Protein AF-A0A6L5ERU5-F1 (afdb_monomer_lite)

Secondary structure (DSSP, 8-state):
--HHHHHHHHHHS-GGGHHHHHHHHHHS-SSHHHHHHHHHPPPPPHHHHHHHHHHHH-HHHHHHHHHHHHHHHHHHHTT-HHHHHHHHHHHHHHHHHHHHHHHHHHHHTT----HHHHHHHHHHHHHHHH-THHHHHHHHT--SSPPPTTGGGTGGG----PPPPPPPPPPP----------HHHHHHHHHHHHHHHHHHHHHHHHHHHHHHHHHHHHHHHHHHHHHHHHHHHHHHHHHHHHHHHHHHHHHHHHHHHHHHHHHHHHHHHHHHHSSPPP-

Structure (mmCIF, N/CA/C/O backbone):
data_AF-A0A6L5ERU5-F1
#
_entry.id   AF-A0A6L5ERU5-F1
#
loop_
_atom_site.group_PDB
_atom_site.id
_atom_site.type_symbol
_atom_site.label_atom_id
_atom_site.label_alt_id
_atom_site.label_comp_id
_atom_site.label_asym_id
_atom_site.label_entity_id
_atom_site.label_seq_id
_atom_site.pdbx_PDB_ins_code
_atom_site.Cartn_x
_atom_site.Cartn_y
_atom_site.Cartn_z
_atom_site.occupancy
_atom_site.B_iso_or_equiv
_atom_site.auth_seq_id
_atom_site.auth_comp_id
_atom_site.auth_asym_id
_atom_site.auth_atom_id
_atom_site.pdbx_PDB_model_num
ATOM 1 N N . MET A 1 1 ? -2.531 -8.754 -37.889 1.00 69.69 1 MET A N 1
ATOM 2 C CA . MET A 1 1 ? -1.961 -8.726 -36.528 1.00 69.69 1 MET A CA 1
ATOM 3 C C . MET A 1 1 ? -2.019 -7.287 -36.060 1.00 69.69 1 MET A C 1
ATOM 5 O O . MET A 1 1 ? -1.406 -6.444 -36.702 1.00 69.69 1 MET A O 1
ATOM 9 N N . ASP A 1 2 ? -2.827 -7.002 -35.046 1.00 88.75 2 ASP A N 1
ATOM 10 C CA . ASP A 1 2 ? -2.936 -5.658 -34.475 1.00 88.75 2 ASP A CA 1
ATOM 11 C C . ASP A 1 2 ? -1.881 -5.450 -33.373 1.00 88.75 2 ASP A C 1
ATOM 13 O O . ASP A 1 2 ? -1.457 -6.413 -32.730 1.00 88.75 2 ASP A O 1
ATOM 17 N N . PHE A 1 3 ? -1.426 -4.211 -33.180 1.00 86.50 3 PHE A N 1
ATOM 18 C CA . PHE A 1 3 ? -0.390 -3.880 -32.200 1.00 86.50 3 PHE A CA 1
ATOM 19 C C . PHE A 1 3 ? -0.844 -4.178 -30.769 1.00 86.50 3 PHE A C 1
ATOM 21 O O . PHE A 1 3 ? -0.055 -4.709 -29.986 1.00 86.50 3 PHE A O 1
ATOM 28 N N . ASP A 1 4 ? -2.104 -3.894 -30.444 1.00 84.75 4 ASP A N 1
ATOM 29 C CA . ASP A 1 4 ? -2.624 -4.118 -29.097 1.00 84.75 4 ASP A CA 1
ATOM 30 C C . ASP A 1 4 ? -2.719 -5.620 -28.806 1.00 84.75 4 ASP A C 1
ATOM 32 O O . ASP A 1 4 ? -2.224 -6.085 -27.782 1.00 84.75 4 ASP A O 1
ATOM 36 N N . ALA A 1 5 ? -3.176 -6.436 -29.756 1.00 87.44 5 ALA A N 1
ATOM 37 C CA . ALA A 1 5 ? -3.133 -7.894 -29.604 1.00 87.44 5 ALA A CA 1
ATOM 38 C C . ALA A 1 5 ? -1.700 -8.430 -29.367 1.00 87.44 5 ALA A C 1
ATOM 40 O O . ALA A 1 5 ? -1.491 -9.330 -28.551 1.00 87.44 5 ALA A O 1
ATOM 41 N N . VAL A 1 6 ? -0.690 -7.847 -30.028 1.00 89.44 6 VAL A N 1
ATOM 42 C CA . VAL A 1 6 ? 0.727 -8.207 -29.821 1.00 89.44 6 VAL A CA 1
ATOM 43 C C . VAL A 1 6 ? 1.223 -7.801 -28.439 1.00 89.44 6 VAL A C 1
ATOM 45 O O . VAL A 1 6 ? 1.897 -8.585 -27.768 1.00 89.44 6 VAL A O 1
ATOM 48 N N . ALA A 1 7 ? 0.915 -6.582 -28.002 1.00 86.81 7 ALA A N 1
ATOM 49 C CA . ALA A 1 7 ? 1.313 -6.114 -26.684 1.00 86.81 7 ALA A CA 1
ATOM 50 C C . ALA A 1 7 ? 0.655 -6.953 -25.573 1.00 86.81 7 ALA A C 1
ATOM 52 O O . ALA A 1 7 ? 1.312 -7.241 -24.575 1.00 86.81 7 ALA A O 1
ATOM 53 N N . ASP A 1 8 ? -0.586 -7.410 -25.761 1.00 87.62 8 ASP A N 1
ATOM 54 C CA . ASP A 1 8 ? -1.264 -8.286 -24.800 1.00 87.62 8 ASP A CA 1
ATOM 55 C C . ASP A 1 8 ? -0.583 -9.636 -24.674 1.00 87.62 8 ASP A C 1
ATOM 57 O O . ASP A 1 8 ? -0.334 -10.112 -23.564 1.00 87.62 8 ASP A O 1
ATOM 61 N N . GLU A 1 9 ? -0.237 -10.236 -25.812 1.00 89.94 9 GLU A N 1
ATOM 62 C CA . GLU A 1 9 ? 0.491 -11.494 -25.803 1.00 89.94 9 GLU A CA 1
ATOM 63 C C . GLU A 1 9 ? 1.847 -11.324 -25.103 1.00 89.94 9 GLU A C 1
ATOM 65 O O . GLU A 1 9 ? 2.215 -12.133 -24.254 1.00 89.94 9 GLU A O 1
ATOM 70 N N . LEU A 1 10 ? 2.586 -10.256 -25.416 1.00 91.00 10 LEU A N 1
ATOM 71 C CA . LEU A 1 10 ? 3.919 -10.029 -24.859 1.00 91.00 10 LEU A CA 1
ATOM 72 C C . LEU A 1 10 ? 3.907 -9.785 -23.352 1.00 91.00 10 LEU A C 1
ATOM 74 O O . LEU A 1 10 ? 4.721 -10.377 -22.641 1.00 91.00 10 LEU A O 1
ATOM 78 N N . TYR A 1 11 ? 3.005 -8.937 -22.858 1.00 90.38 11 TYR A N 1
ATOM 79 C CA . TYR A 1 11 ? 2.924 -8.623 -21.431 1.00 90.38 11 TYR A CA 1
ATOM 80 C C . TYR A 1 11 ? 2.209 -9.707 -20.607 1.00 90.38 11 TYR A C 1
ATOM 82 O O . TYR A 1 11 ? 2.360 -9.723 -19.387 1.00 90.38 11 TYR A O 1
ATOM 90 N N . GLY A 1 12 ? 1.498 -10.646 -21.244 1.00 88.12 12 GLY A N 1
ATOM 91 C CA . GLY A 1 12 ? 0.886 -11.802 -20.577 1.00 88.12 12 GLY A CA 1
ATOM 92 C C . GLY A 1 12 ? 1.805 -13.016 -20.379 1.00 88.12 12 GLY A C 1
ATOM 93 O O . GLY A 1 12 ? 1.481 -13.907 -19.588 1.00 88.12 12 GLY A O 1
ATOM 94 N N . ARG A 1 13 ? 2.947 -13.073 -21.072 1.00 89.94 13 ARG A N 1
ATOM 95 C CA . ARG A 1 13 ? 3.906 -14.196 -21.029 1.00 89.94 13 ARG A CA 1
ATOM 96 C C . ARG A 1 13 ? 4.847 -14.127 -19.817 1.00 89.94 13 ARG A C 1
ATOM 98 O O . ARG A 1 13 ? 4.966 -13.072 -19.185 1.00 89.94 13 ARG A O 1
ATOM 105 N N . PRO A 1 14 ? 5.564 -15.223 -19.490 1.00 89.69 14 PRO A N 1
ATOM 106 C CA . PRO A 1 14 ? 6.641 -15.163 -18.510 1.00 89.69 14 PRO A CA 1
ATOM 107 C C . PRO A 1 14 ? 7.685 -14.123 -18.926 1.00 89.69 14 PRO A C 1
ATOM 109 O O . PRO A 1 14 ? 8.056 -14.003 -20.099 1.00 89.69 14 PRO A O 1
ATOM 112 N N . ARG A 1 15 ? 8.157 -13.349 -17.951 1.00 87.81 15 ARG A N 1
ATOM 113 C CA . ARG A 1 15 ? 9.008 -12.175 -18.169 1.00 87.81 15 ARG A CA 1
ATOM 114 C C . ARG A 1 15 ? 10.295 -12.507 -18.930 1.00 87.81 15 ARG A C 1
ATOM 116 O O . ARG A 1 15 ? 10.810 -11.688 -19.696 1.00 87.81 15 ARG A O 1
ATOM 123 N N . GLU A 1 16 ? 10.834 -13.696 -18.718 1.00 88.75 16 GLU A N 1
ATOM 124 C CA . GLU A 1 16 ? 12.064 -14.212 -19.315 1.00 88.75 16 GLU A CA 1
ATOM 125 C C . GLU A 1 16 ? 11.906 -14.428 -20.825 1.00 88.75 16 GLU A C 1
ATOM 127 O O . GLU A 1 16 ? 12.860 -14.235 -21.580 1.00 88.75 16 GLU A O 1
ATOM 132 N N . GLU A 1 17 ? 10.692 -14.734 -21.286 1.00 90.88 17 GLU A N 1
ATOM 133 C CA . GLU A 1 17 ? 10.394 -14.995 -22.696 1.00 90.88 17 GLU A CA 1
ATOM 134 C C . GLU A 1 17 ? 10.179 -13.722 -23.516 1.00 90.88 17 GLU A C 1
ATOM 136 O O . GLU A 1 17 ? 10.224 -13.771 -24.748 1.00 90.88 17 GLU A O 1
ATOM 141 N N . PHE A 1 18 ? 9.987 -12.582 -22.846 1.00 90.94 18 PHE A N 1
ATOM 142 C CA . PHE A 1 18 ? 9.549 -11.329 -23.458 1.00 90.94 18 PHE A CA 1
ATOM 143 C C . PHE A 1 18 ? 10.390 -10.930 -24.675 1.00 90.94 18 PHE A C 1
ATOM 145 O O . PHE A 1 18 ? 9.858 -10.677 -25.750 1.00 90.94 18 PHE A O 1
ATOM 152 N N . ILE A 1 19 ? 11.720 -10.903 -24.540 1.00 90.50 19 ILE A N 1
ATOM 153 C CA . ILE A 1 19 ? 12.614 -10.436 -25.613 1.00 90.50 19 ILE A CA 1
ATOM 154 C C . ILE A 1 19 ? 12.593 -11.394 -26.805 1.00 90.50 19 ILE A C 1
ATOM 156 O O . ILE A 1 19 ? 12.519 -10.951 -27.953 1.00 90.50 19 ILE A O 1
ATOM 160 N N . ARG A 1 20 ? 12.627 -12.704 -26.534 1.00 94.44 20 ARG A N 1
ATOM 161 C CA . ARG A 1 20 ? 12.577 -13.741 -27.568 1.00 94.44 20 ARG A CA 1
ATOM 162 C C . ARG A 1 20 ? 11.270 -13.645 -28.349 1.00 94.44 20 ARG A C 1
ATOM 164 O O . ARG A 1 20 ? 11.306 -13.579 -29.576 1.00 94.44 20 ARG A O 1
ATOM 171 N N . ARG A 1 21 ? 10.130 -13.569 -27.652 1.00 94.19 21 ARG A N 1
ATOM 172 C CA . ARG A 1 21 ? 8.817 -13.482 -28.299 1.00 94.19 21 ARG A CA 1
ATOM 173 C C . ARG A 1 21 ? 8.618 -12.150 -29.022 1.00 94.19 21 ARG A C 1
ATOM 175 O O . ARG A 1 21 ? 8.114 -12.159 -30.139 1.00 94.19 21 ARG A O 1
ATOM 182 N N . ARG A 1 22 ? 9.090 -11.030 -28.461 1.00 93.50 22 ARG A N 1
ATOM 183 C CA . ARG A 1 22 ? 9.035 -9.704 -29.105 1.00 93.50 22 ARG A CA 1
ATOM 184 C C . ARG A 1 22 ? 9.770 -9.705 -30.438 1.00 93.50 22 ARG A C 1
ATOM 186 O O . ARG A 1 22 ? 9.271 -9.161 -31.415 1.00 93.50 22 ARG A O 1
ATOM 193 N N . ASN A 1 23 ? 10.951 -10.317 -30.487 1.00 91.81 23 ASN A N 1
ATOM 194 C CA . ASN A 1 23 ? 11.733 -10.383 -31.717 1.00 91.81 23 ASN A CA 1
ATOM 195 C C . ASN A 1 23 ? 11.068 -11.286 -32.772 1.00 91.81 23 ASN A C 1
ATOM 197 O O . ASN A 1 23 ? 11.094 -10.926 -33.945 1.00 91.81 23 ASN A O 1
ATOM 201 N N . ALA A 1 24 ? 10.441 -12.398 -32.364 1.00 93.44 24 ALA A N 1
ATOM 202 C CA . ALA A 1 24 ? 9.663 -13.255 -33.264 1.00 93.44 24 ALA A CA 1
ATOM 203 C C . ALA A 1 24 ? 8.441 -12.515 -33.840 1.00 93.44 24 ALA A C 1
ATOM 205 O O . ALA A 1 24 ? 8.300 -12.412 -35.054 1.00 93.44 24 ALA A O 1
ATOM 206 N N . LEU A 1 25 ? 7.635 -11.880 -32.983 1.00 91.25 25 LEU A N 1
ATOM 207 C CA . LEU A 1 25 ? 6.466 -11.097 -33.406 1.00 91.25 25 LEU A CA 1
ATOM 208 C C . LEU A 1 25 ? 6.840 -9.909 -34.300 1.00 91.25 25 LEU A C 1
ATOM 210 O O . LEU A 1 25 ? 6.127 -9.591 -35.244 1.00 91.25 25 LEU A O 1
ATOM 214 N N . ALA A 1 26 ? 7.984 -9.267 -34.051 1.00 91.62 26 ALA A N 1
ATOM 215 C CA . ALA A 1 26 ? 8.478 -8.204 -34.920 1.00 91.62 26 ALA A CA 1
ATOM 216 C C . ALA A 1 26 ? 8.931 -8.709 -36.302 1.00 91.62 26 ALA A C 1
ATOM 218 O O . ALA A 1 26 ? 8.945 -7.920 -37.243 1.00 91.62 26 ALA A O 1
ATOM 219 N N . ALA A 1 27 ? 9.330 -9.979 -36.426 1.00 92.00 27 ALA A N 1
ATOM 220 C CA . ALA A 1 27 ? 9.663 -10.603 -37.708 1.00 92.00 27 ALA A CA 1
ATOM 221 C C . ALA A 1 27 ? 8.411 -11.079 -38.467 1.00 92.00 27 ALA A C 1
ATOM 223 O O . ALA A 1 27 ? 8.407 -11.075 -39.692 1.00 92.00 27 ALA A O 1
ATOM 224 N N . GLU A 1 28 ? 7.349 -11.437 -37.741 1.00 91.56 28 GLU A N 1
ATOM 225 C CA . GLU A 1 28 ? 6.032 -11.822 -38.276 1.00 91.56 28 GLU A CA 1
ATOM 226 C C . GLU A 1 28 ? 5.146 -10.610 -38.647 1.00 91.56 28 GLU A C 1
ATOM 228 O O . GLU A 1 28 ? 4.035 -10.772 -39.155 1.00 91.56 28 GLU A O 1
ATOM 233 N N . ALA A 1 29 ? 5.605 -9.384 -38.377 1.00 92.06 29 ALA A N 1
ATOM 234 C CA . ALA A 1 29 ? 4.839 -8.165 -38.604 1.00 92.06 29 ALA A CA 1
ATOM 235 C C . ALA A 1 29 ? 4.579 -7.902 -40.099 1.00 92.06 29 ALA A C 1
ATOM 237 O O . ALA A 1 29 ? 5.467 -8.040 -40.937 1.00 92.06 29 ALA A O 1
ATOM 238 N N . ALA A 1 30 ? 3.364 -7.446 -40.418 1.00 89.19 30 ALA A N 1
ATOM 239 C CA . ALA A 1 30 ? 2.921 -7.207 -41.796 1.00 89.19 30 ALA A CA 1
ATOM 240 C C . ALA A 1 30 ? 3.664 -6.059 -42.505 1.00 89.19 30 ALA A C 1
ATOM 242 O O . ALA A 1 30 ? 3.750 -6.045 -43.731 1.00 89.19 30 ALA A O 1
ATOM 243 N N . ASP A 1 31 ? 4.192 -5.095 -41.747 1.00 91.81 31 ASP A N 1
ATOM 244 C CA . ASP A 1 31 ? 4.959 -3.974 -42.280 1.00 91.81 31 ASP A CA 1
ATOM 245 C C . ASP A 1 31 ? 6.075 -3.521 -41.319 1.00 91.81 31 ASP A C 1
ATOM 247 O O . ASP A 1 31 ? 6.108 -3.856 -40.127 1.00 91.81 31 ASP A O 1
ATOM 251 N N . ALA A 1 32 ? 7.007 -2.723 -41.849 1.00 90.06 32 ALA A N 1
ATOM 252 C CA . ALA A 1 32 ? 8.156 -2.219 -41.100 1.00 90.06 32 ALA A CA 1
ATOM 253 C C . ALA A 1 32 ? 7.770 -1.274 -39.945 1.00 90.06 32 ALA A C 1
ATOM 255 O O . ALA A 1 32 ? 8.505 -1.177 -38.959 1.00 90.06 32 ALA A O 1
ATOM 256 N N . LYS A 1 33 ? 6.624 -0.585 -40.037 1.00 91.25 33 LYS A N 1
ATOM 257 C CA . LYS A 1 33 ? 6.151 0.351 -39.009 1.00 91.25 33 LYS A CA 1
ATOM 258 C C . LYS A 1 33 ? 5.645 -0.414 -37.787 1.00 91.25 33 LYS A C 1
ATOM 260 O O . LYS A 1 33 ? 6.014 -0.076 -36.663 1.00 91.25 33 LYS A O 1
ATOM 265 N N . LEU A 1 34 ? 4.854 -1.463 -37.991 1.00 87.12 34 LEU A N 1
ATOM 266 C CA . LEU A 1 34 ? 4.402 -2.375 -36.947 1.00 87.12 34 LEU A CA 1
ATOM 267 C C . LEU A 1 34 ? 5.593 -3.103 -36.314 1.00 87.12 34 LEU A C 1
ATOM 269 O O . LEU A 1 34 ? 5.713 -3.112 -35.091 1.00 87.12 34 LEU A O 1
ATOM 273 N N . ALA A 1 35 ? 6.530 -3.612 -37.121 1.00 89.38 35 ALA A N 1
ATOM 274 C CA . ALA A 1 35 ? 7.754 -4.240 -36.619 1.00 89.38 35 ALA A CA 1
ATOM 275 C C . ALA A 1 35 ? 8.563 -3.300 -35.704 1.00 89.38 35 ALA A C 1
ATOM 277 O O . ALA A 1 35 ? 9.029 -3.710 -34.637 1.00 89.38 35 ALA A O 1
ATOM 278 N N . ALA A 1 36 ? 8.718 -2.030 -36.097 1.00 88.62 36 ALA A N 1
ATOM 279 C CA . ALA A 1 36 ? 9.413 -1.020 -35.300 1.00 88.62 36 ALA A CA 1
ATOM 280 C C . ALA A 1 36 ? 8.688 -0.732 -33.976 1.00 88.62 36 ALA A C 1
ATOM 282 O O . ALA A 1 36 ? 9.327 -0.706 -32.924 1.00 88.62 36 ALA A O 1
ATOM 283 N N . ARG A 1 37 ? 7.354 -0.592 -34.008 1.00 87.88 37 ARG A N 1
ATOM 284 C CA . ARG A 1 37 ? 6.533 -0.411 -32.798 1.00 87.88 37 ARG A CA 1
ATOM 285 C C . ARG A 1 37 ? 6.669 -1.592 -31.835 1.00 87.88 37 ARG A C 1
ATOM 287 O O . ARG A 1 37 ? 6.853 -1.376 -30.643 1.00 87.88 37 ARG A O 1
ATOM 294 N N . ILE A 1 38 ? 6.647 -2.829 -32.337 1.00 86.62 38 ILE A N 1
ATOM 295 C CA . ILE A 1 38 ? 6.826 -4.035 -31.511 1.00 86.62 38 ILE A CA 1
ATOM 296 C C . ILE A 1 38 ? 8.225 -4.057 -30.881 1.00 86.62 38 ILE A C 1
ATOM 298 O O . ILE A 1 38 ? 8.366 -4.330 -29.691 1.00 86.62 38 ILE A O 1
ATOM 302 N N . LYS A 1 39 ? 9.276 -3.723 -31.643 1.00 87.56 39 LYS A N 1
ATOM 303 C CA . LYS A 1 39 ? 10.656 -3.658 -31.125 1.00 87.56 39 LYS A CA 1
ATOM 304 C C . LYS A 1 39 ? 10.849 -2.577 -30.059 1.00 87.56 39 LYS A C 1
ATOM 306 O O . LYS A 1 39 ? 11.697 -2.760 -29.185 1.00 87.56 39 LYS A O 1
ATOM 311 N N . ALA A 1 40 ? 10.070 -1.498 -30.114 1.00 88.62 40 ALA A N 1
ATOM 312 C CA . ALA A 1 40 ? 10.095 -0.426 -29.123 1.00 88.62 40 ALA A CA 1
ATOM 313 C C . ALA A 1 40 ? 9.504 -0.840 -27.761 1.00 88.62 40 ALA A C 1
ATOM 315 O O . ALA A 1 40 ? 9.795 -0.192 -26.756 1.00 88.62 40 ALA A O 1
ATOM 316 N N . LEU A 1 41 ? 8.730 -1.934 -27.692 1.00 86.12 41 LEU A N 1
ATOM 317 C CA . LEU A 1 41 ? 8.209 -2.444 -26.424 1.00 86.12 41 LEU A CA 1
ATOM 318 C C . LEU A 1 41 ? 9.353 -2.878 -25.497 1.00 86.12 41 LEU A C 1
ATOM 320 O O . LEU A 1 41 ? 10.230 -3.685 -25.851 1.00 86.12 41 LEU A O 1
ATOM 324 N N . ARG A 1 42 ? 9.329 -2.327 -24.281 1.00 89.56 42 ARG A N 1
ATOM 325 C CA . ARG A 1 42 ? 10.327 -2.579 -23.239 1.00 89.56 42 ARG A CA 1
ATOM 326 C C . ARG A 1 42 ? 9.930 -3.795 -22.416 1.00 89.56 42 ARG A C 1
ATOM 328 O O . ARG A 1 42 ? 8.759 -3.973 -22.082 1.00 89.56 42 ARG A O 1
ATOM 335 N N . LYS A 1 43 ? 10.935 -4.595 -22.046 1.00 83.25 43 LYS A N 1
ATOM 336 C CA . LYS A 1 43 ? 10.765 -5.698 -21.097 1.00 83.25 43 LYS A CA 1
ATOM 337 C C . LYS A 1 43 ? 10.266 -5.133 -19.762 1.00 83.25 43 LYS A C 1
ATOM 339 O O . LYS A 1 43 ? 10.916 -4.216 -19.255 1.00 83.25 43 LYS A O 1
ATOM 344 N N . PRO A 1 44 ? 9.182 -5.680 -19.187 1.00 89.12 44 PRO A N 1
ATOM 345 C CA . PRO A 1 44 ? 8.652 -5.181 -17.930 1.00 89.12 44 PRO A CA 1
ATOM 346 C C . PRO A 1 44 ? 9.652 -5.375 -16.781 1.00 89.12 44 PRO A C 1
ATOM 348 O O . PRO A 1 44 ? 10.414 -6.355 -16.749 1.00 89.12 44 PRO A O 1
ATOM 351 N N . THR A 1 45 ? 9.654 -4.461 -15.808 1.00 91.00 45 THR A N 1
ATOM 352 C CA . THR A 1 45 ? 10.276 -4.724 -14.497 1.00 91.00 45 THR A CA 1
ATOM 353 C C . THR A 1 45 ? 9.532 -5.859 -13.785 1.00 91.00 45 THR A C 1
ATOM 355 O O . THR A 1 45 ? 8.461 -6.276 -14.223 1.00 91.00 45 THR A O 1
ATOM 358 N N . LEU A 1 46 ? 10.106 -6.415 -12.713 1.00 91.19 46 LEU A N 1
ATOM 359 C CA . LEU A 1 46 ? 9.437 -7.497 -11.983 1.00 91.19 46 LEU A CA 1
ATOM 360 C C . LEU A 1 46 ? 8.102 -7.024 -11.381 1.00 91.19 46 LEU A C 1
ATOM 362 O O . LEU A 1 46 ? 7.097 -7.697 -11.567 1.00 91.19 46 LEU A O 1
ATOM 366 N N . ALA A 1 47 ? 8.075 -5.841 -10.758 1.00 91.81 47 ALA A N 1
ATOM 367 C CA . ALA A 1 47 ? 6.851 -5.239 -10.226 1.00 91.81 47 ALA A CA 1
ATOM 368 C C . ALA A 1 47 ? 5.794 -4.992 -11.320 1.00 91.81 47 ALA A C 1
ATOM 370 O O . ALA A 1 47 ? 4.658 -5.434 -11.179 1.00 91.81 47 ALA A O 1
ATOM 371 N N . ALA A 1 48 ? 6.175 -4.389 -12.456 1.00 91.19 48 ALA A N 1
ATOM 372 C CA . ALA A 1 48 ? 5.254 -4.187 -13.581 1.00 91.19 48 ALA A CA 1
ATOM 373 C C . ALA A 1 48 ? 4.711 -5.513 -14.135 1.00 91.19 48 ALA A C 1
ATOM 375 O O . ALA A 1 48 ? 3.528 -5.626 -14.434 1.00 91.19 48 ALA A O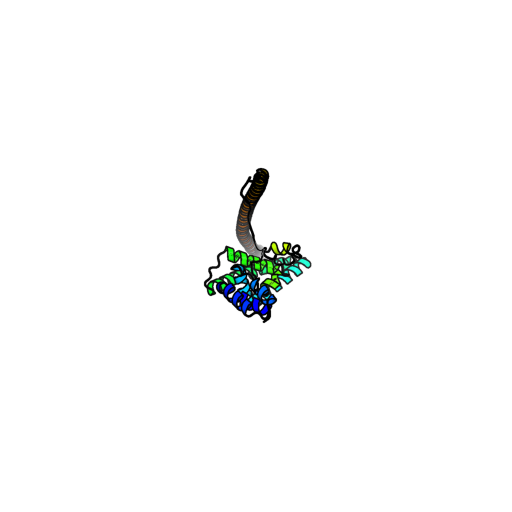 1
ATOM 376 N N . TRP A 1 49 ? 5.560 -6.538 -14.246 1.00 94.69 49 TRP A N 1
ATOM 377 C CA . TRP A 1 49 ? 5.128 -7.859 -14.693 1.00 94.69 49 TRP A CA 1
ATOM 378 C C . TRP A 1 49 ? 4.119 -8.492 -13.726 1.00 94.69 49 TRP A C 1
ATOM 380 O O . TRP A 1 49 ? 3.122 -9.044 -14.182 1.00 94.69 49 TRP A O 1
ATOM 390 N N . LEU A 1 50 ? 4.329 -8.368 -12.412 1.00 94.88 50 LEU A N 1
ATOM 391 C CA . LEU A 1 50 ? 3.389 -8.861 -11.401 1.00 94.88 50 LEU A CA 1
ATOM 392 C C . LEU A 1 50 ? 2.024 -8.169 -11.496 1.00 94.88 50 LEU A C 1
ATOM 394 O O . LEU A 1 50 ? 1.004 -8.851 -11.446 1.00 94.88 50 LEU A O 1
ATOM 398 N N . VAL A 1 51 ? 1.995 -6.850 -11.698 1.00 94.94 51 VAL A N 1
ATOM 399 C CA . VAL A 1 51 ? 0.741 -6.104 -11.904 1.00 94.94 51 VAL A CA 1
ATOM 400 C C . VAL A 1 51 ? 0.067 -6.510 -13.220 1.00 94.94 51 VAL A C 1
ATOM 402 O O . VAL A 1 51 ? -1.137 -6.742 -13.246 1.00 94.94 51 VAL A O 1
ATOM 405 N N . ASN A 1 52 ? 0.830 -6.707 -14.300 1.00 94.06 52 ASN A N 1
ATOM 406 C CA . ASN A 1 52 ? 0.284 -7.198 -15.571 1.00 94.06 52 ASN A CA 1
ATOM 407 C C . ASN A 1 52 ? -0.315 -8.608 -15.448 1.00 94.06 52 ASN A C 1
ATOM 409 O O . ASN A 1 52 ? -1.305 -8.917 -16.109 1.00 94.06 52 ASN A O 1
ATOM 413 N N . ARG A 1 53 ? 0.278 -9.479 -14.621 1.00 94.94 53 ARG A N 1
ATOM 414 C CA . ARG A 1 53 ? -0.286 -10.799 -14.303 1.00 94.94 53 ARG A CA 1
ATOM 415 C C . ARG A 1 53 ? -1.538 -10.676 -13.451 1.00 94.94 53 ARG A C 1
ATOM 417 O O . ARG A 1 53 ? -2.529 -11.324 -13.769 1.00 94.94 53 ARG A O 1
ATOM 424 N N . LEU A 1 54 ? -1.524 -9.808 -12.442 1.00 94.44 54 LEU A N 1
ATOM 425 C CA . LEU A 1 54 ? -2.692 -9.519 -11.615 1.00 94.44 54 LEU A CA 1
ATOM 426 C C . LEU A 1 54 ? -3.881 -9.061 -12.469 1.00 94.44 54 LEU A C 1
ATOM 428 O O . LEU A 1 54 ? -4.970 -9.593 -12.304 1.00 94.44 54 LEU A O 1
ATOM 432 N N . ALA A 1 55 ? -3.658 -8.185 -13.451 1.00 93.69 55 ALA A N 1
ATOM 433 C CA . ALA A 1 55 ? -4.704 -7.722 -14.365 1.00 93.69 55 ALA A CA 1
ATOM 434 C C . ALA A 1 55 ? -5.328 -8.825 -15.229 1.00 93.69 55 ALA A C 1
ATOM 436 O O . ALA A 1 55 ? -6.467 -8.703 -15.671 1.00 93.69 55 ALA A O 1
ATOM 437 N N . ARG A 1 56 ? -4.598 -9.918 -15.462 1.00 91.62 56 ARG A N 1
ATOM 438 C CA . ARG A 1 56 ? -5.063 -11.053 -16.271 1.00 91.62 56 ARG A CA 1
ATOM 439 C C . ARG A 1 56 ? -5.672 -12.163 -15.424 1.00 91.62 56 ARG A C 1
ATOM 441 O O . ARG A 1 56 ? -6.575 -12.848 -15.886 1.00 91.62 56 ARG A O 1
ATOM 448 N N . GLU A 1 57 ? -5.159 -12.362 -14.215 1.00 93.19 57 GLU A N 1
ATOM 449 C CA . GLU A 1 57 ? -5.598 -13.424 -13.305 1.00 93.19 57 GLU A CA 1
ATOM 450 C C . GLU A 1 57 ? -6.745 -12.976 -12.394 1.00 93.19 57 GLU A C 1
ATOM 452 O O . GLU A 1 57 ? -7.557 -13.806 -11.994 1.00 93.19 57 GLU A O 1
ATOM 457 N N . ARG A 1 58 ? -6.819 -11.679 -12.072 1.00 93.00 58 ARG A N 1
ATOM 458 C CA . ARG A 1 58 ? -7.822 -11.077 -11.181 1.00 93.00 58 ARG A CA 1
ATOM 459 C C . ARG A 1 58 ? -8.366 -9.747 -11.735 1.00 93.00 58 ARG A C 1
ATOM 461 O O . ARG A 1 58 ? -8.222 -8.709 -11.088 1.00 93.00 58 ARG A O 1
ATOM 468 N N . PRO A 1 59 ? -8.976 -9.750 -12.936 1.00 92.50 59 PRO A N 1
ATOM 469 C CA . PRO A 1 59 ? -9.511 -8.532 -13.549 1.00 92.50 59 PRO A CA 1
ATOM 470 C C . PRO A 1 59 ? -10.618 -7.882 -12.703 1.00 92.50 59 PRO A C 1
ATOM 472 O O . PRO A 1 59 ? -10.667 -6.657 -12.611 1.00 92.50 59 PRO A O 1
ATOM 475 N N . ASP A 1 60 ? -11.451 -8.689 -12.038 1.00 92.31 60 ASP A N 1
ATOM 476 C CA . ASP A 1 60 ? -12.549 -8.199 -11.197 1.00 92.31 60 ASP A CA 1
ATOM 477 C C . ASP A 1 60 ? -12.029 -7.431 -9.971 1.00 92.31 60 ASP A C 1
ATOM 479 O O . ASP A 1 60 ? -12.523 -6.346 -9.669 1.00 92.31 60 ASP A O 1
ATOM 483 N N . ASP A 1 61 ? -10.969 -7.923 -9.317 1.00 92.19 61 ASP A N 1
ATOM 484 C CA . ASP A 1 61 ? -10.368 -7.244 -8.162 1.00 92.19 61 ASP A CA 1
ATOM 485 C C . ASP A 1 61 ? -9.765 -5.876 -8.553 1.00 92.19 61 ASP A C 1
ATOM 487 O O . ASP A 1 61 ? -9.812 -4.922 -7.772 1.00 92.19 61 ASP A O 1
ATOM 491 N N . LEU A 1 62 ? -9.212 -5.746 -9.769 1.00 92.00 62 LEU A N 1
ATOM 492 C CA . LEU A 1 62 ? -8.725 -4.456 -10.276 1.00 92.00 62 LEU A CA 1
ATOM 493 C C . LEU A 1 62 ? -9.861 -3.515 -10.676 1.00 92.00 62 LEU A C 1
ATOM 495 O O . LEU A 1 62 ? -9.760 -2.317 -10.416 1.00 92.00 62 LEU A O 1
ATOM 499 N N . ALA A 1 63 ? -10.944 -4.030 -11.261 1.00 90.06 63 ALA A N 1
ATOM 500 C CA . ALA A 1 63 ? -12.130 -3.225 -11.546 1.00 90.06 63 ALA A CA 1
ATOM 501 C C . ALA A 1 63 ? -12.728 -2.650 -10.250 1.00 90.06 63 ALA A C 1
ATOM 503 O O . ALA A 1 63 ? -13.099 -1.475 -10.188 1.00 90.06 63 ALA A O 1
ATOM 504 N N . GLU A 1 64 ? -12.743 -3.451 -9.185 1.00 91.56 64 GLU A N 1
ATOM 505 C CA . GLU A 1 64 ? -13.146 -3.024 -7.848 1.00 91.56 64 GLU A CA 1
ATOM 506 C C . GLU A 1 64 ? -12.226 -1.946 -7.262 1.00 91.56 64 GLU A C 1
ATOM 508 O O . GLU A 1 64 ? -12.704 -0.952 -6.704 1.00 91.56 64 GLU A O 1
ATOM 513 N N . LEU A 1 65 ? -10.911 -2.078 -7.454 1.00 91.94 65 LEU A N 1
ATOM 514 C CA . LEU A 1 65 ? -9.945 -1.050 -7.068 1.00 91.94 65 LEU A CA 1
ATOM 515 C C . LEU A 1 65 ? -10.200 0.277 -7.805 1.00 91.94 65 LEU A C 1
ATOM 517 O O . LEU A 1 65 ? -10.200 1.340 -7.181 1.00 91.94 65 LEU A O 1
ATOM 521 N N . THR A 1 66 ? -10.469 0.237 -9.113 1.00 90.44 66 THR A N 1
ATOM 522 C CA . THR A 1 66 ? -10.797 1.434 -9.905 1.00 90.44 66 THR A CA 1
ATOM 523 C C . THR A 1 66 ? -12.089 2.093 -9.416 1.00 90.44 66 THR A C 1
ATOM 525 O O . THR A 1 66 ? -12.112 3.303 -9.168 1.00 90.44 66 THR A O 1
ATOM 528 N N . ARG A 1 67 ? -13.138 1.298 -9.172 1.00 91.44 67 ARG A N 1
ATOM 529 C CA . ARG A 1 67 ? -14.426 1.761 -8.630 1.00 91.44 67 ARG A CA 1
ATOM 530 C C . ARG A 1 67 ? -14.279 2.391 -7.243 1.00 91.44 67 ARG A C 1
ATOM 532 O O . ARG A 1 67 ? -14.984 3.343 -6.902 1.00 91.44 67 ARG A O 1
ATOM 539 N N . LEU A 1 68 ? -13.367 1.879 -6.417 1.00 91.62 68 LEU A N 1
ATOM 540 C CA . LEU A 1 68 ? -13.031 2.476 -5.125 1.00 91.62 68 LEU A CA 1
ATOM 541 C C . LEU A 1 68 ? -12.353 3.848 -5.290 1.00 91.62 68 LEU A C 1
ATOM 543 O O . LEU A 1 68 ? -12.683 4.783 -4.559 1.00 91.62 68 LEU A O 1
ATOM 547 N N . GLY A 1 69 ? -11.457 3.992 -6.270 1.00 89.56 69 GLY A N 1
ATOM 548 C CA . GLY A 1 69 ? -10.827 5.271 -6.621 1.00 89.56 69 GLY A CA 1
ATOM 549 C C . GLY A 1 69 ? -11.829 6.330 -7.100 1.00 89.56 69 GLY A C 1
ATOM 550 O O . GLY A 1 69 ? -11.747 7.501 -6.723 1.00 89.56 69 GLY A O 1
ATOM 551 N N . GLU A 1 70 ? -12.831 5.935 -7.886 1.00 90.00 70 GLU A N 1
ATOM 552 C CA . GLU A 1 70 ? -13.955 6.802 -8.275 1.00 90.00 70 GLU A CA 1
ATOM 553 C C . GLU A 1 70 ? -14.775 7.266 -7.065 1.00 90.00 70 GLU A C 1
ATOM 555 O O . GLU A 1 70 ? -15.019 8.461 -6.906 1.00 90.00 70 GLU A O 1
ATOM 560 N N . GLN A 1 71 ? -15.134 6.349 -6.162 1.00 90.44 71 GLN A N 1
ATOM 561 C CA . GLN A 1 71 ? -15.880 6.685 -4.944 1.00 90.44 71 GLN A CA 1
ATOM 562 C C . GLN A 1 71 ? -15.110 7.632 -4.018 1.00 90.44 71 GLN A C 1
ATOM 564 O O . GLN A 1 71 ? -15.713 8.516 -3.410 1.00 90.44 71 GLN A O 1
ATOM 569 N N . LEU A 1 72 ? -13.790 7.456 -3.899 1.00 85.81 72 LEU A N 1
ATOM 570 C CA . LEU A 1 72 ? -12.927 8.344 -3.117 1.00 85.81 72 LEU A CA 1
ATOM 571 C C . LEU A 1 72 ? -12.929 9.767 -3.677 1.00 85.81 72 LEU A C 1
ATOM 573 O O . LEU A 1 72 ? -13.041 10.718 -2.907 1.00 85.81 72 LEU A O 1
ATOM 577 N N . ARG A 1 73 ? -12.842 9.914 -5.002 1.00 86.56 73 ARG A N 1
ATOM 578 C CA . ARG A 1 73 ? -12.880 11.224 -5.667 1.00 86.56 73 ARG A CA 1
ATOM 579 C C . ARG A 1 73 ? -14.240 11.894 -5.521 1.00 86.56 73 ARG A C 1
ATOM 581 O O . ARG A 1 73 ? -14.285 13.034 -5.074 1.00 86.56 73 ARG A O 1
ATOM 588 N N . ALA A 1 74 ? -15.326 11.155 -5.742 1.00 86.75 74 ALA A N 1
ATOM 589 C CA . ALA A 1 74 ? -16.678 11.659 -5.507 1.00 86.75 74 ALA A CA 1
ATOM 590 C C . ALA A 1 74 ? -16.869 12.127 -4.051 1.00 86.75 74 ALA A C 1
ATOM 592 O O . ALA A 1 74 ? -17.345 13.229 -3.803 1.00 86.75 74 ALA A O 1
ATOM 593 N N . ALA A 1 75 ? -16.418 11.341 -3.066 1.00 85.12 75 ALA A N 1
ATOM 594 C CA . ALA A 1 75 ? -16.503 11.727 -1.656 1.00 85.12 75 ALA A CA 1
ATOM 595 C C . ALA A 1 75 ? -15.625 12.947 -1.306 1.00 85.12 75 ALA A C 1
ATOM 597 O O . ALA A 1 75 ? -15.972 13.706 -0.399 1.00 85.12 75 ALA A O 1
ATOM 598 N N . HIS A 1 76 ? -14.500 13.139 -2.004 1.00 80.25 76 HIS A N 1
ATOM 599 C CA . HIS A 1 76 ? -13.661 14.333 -1.882 1.00 80.25 76 HIS A CA 1
ATOM 600 C C . HIS A 1 76 ? -14.352 15.578 -2.449 1.00 80.25 76 HIS A C 1
ATOM 602 O O . HIS A 1 76 ? -14.358 16.609 -1.779 1.00 80.25 76 HIS A O 1
ATOM 608 N N . GLU A 1 77 ? -14.955 15.476 -3.633 1.00 87.38 77 GLU A N 1
ATOM 609 C CA . GLU A 1 77 ? -15.716 16.558 -4.274 1.00 87.38 77 GLU A CA 1
ATOM 610 C C . GLU A 1 77 ? -16.951 16.957 -3.449 1.00 87.38 77 GLU A C 1
ATOM 612 O O . GLU A 1 77 ? -17.239 18.140 -3.286 1.00 87.38 77 GLU A O 1
ATOM 617 N N . GLU A 1 78 ? -17.634 15.977 -2.851 1.00 90.00 78 GLU A N 1
ATOM 618 C CA . GLU A 1 78 ? -18.791 16.168 -1.965 1.00 90.00 78 GLU A CA 1
ATOM 619 C C . GLU A 1 78 ? -18.416 16.653 -0.547 1.00 90.00 78 GLU A C 1
ATOM 621 O O . GLU A 1 78 ? -19.304 16.901 0.271 1.00 90.00 78 GLU A O 1
ATOM 626 N N . LEU A 1 79 ? -17.120 16.757 -0.214 1.00 88.81 79 LEU A N 1
ATOM 627 C CA . LEU A 1 79 ? -16.614 17.047 1.140 1.00 88.81 79 LEU A CA 1
ATOM 628 C C . LEU A 1 79 ? -17.178 16.095 2.223 1.00 88.81 79 LEU A C 1
ATOM 630 O O . LEU A 1 79 ? -17.347 16.459 3.392 1.00 88.81 79 LEU A O 1
ATOM 634 N N . ALA A 1 80 ? -17.444 14.839 1.854 1.00 86.75 80 ALA A N 1
ATOM 635 C CA . ALA A 1 80 ? -18.099 13.839 2.692 1.00 86.75 80 ALA A CA 1
ATOM 636 C C . ALA A 1 80 ? -17.109 13.156 3.658 1.00 86.75 80 ALA A C 1
ATOM 638 O O . ALA A 1 80 ? -16.723 11.999 3.481 1.00 86.75 80 ALA A O 1
ATOM 639 N N . GLY A 1 81 ? -16.703 13.868 4.714 1.00 81.94 81 GLY A N 1
ATOM 640 C CA . GLY A 1 81 ? -15.637 13.444 5.635 1.00 81.94 81 GLY A CA 1
ATOM 641 C C . GLY A 1 81 ? -15.797 12.046 6.252 1.00 81.94 81 GLY A C 1
ATOM 642 O O . GLY A 1 81 ? -14.816 11.312 6.359 1.00 81.94 81 GLY A O 1
ATOM 643 N N . GLU A 1 82 ? -17.013 11.639 6.628 1.00 85.00 82 GLU A N 1
ATOM 644 C CA . GLU A 1 82 ? -17.235 10.302 7.201 1.00 85.00 82 GLU A CA 1
ATOM 645 C C . GLU A 1 82 ? -17.126 9.195 6.144 1.00 85.00 82 GLU A C 1
ATOM 647 O O . GLU A 1 82 ? -16.454 8.187 6.358 1.00 85.00 82 GLU A O 1
ATOM 652 N N . ARG A 1 83 ? -17.674 9.439 4.948 1.00 81.12 83 ARG A N 1
ATOM 653 C CA . ARG A 1 83 ? -17.540 8.544 3.792 1.00 81.12 83 ARG A CA 1
ATOM 654 C C . ARG A 1 83 ? -16.072 8.396 3.380 1.00 81.12 83 ARG A C 1
ATOM 656 O O . ARG A 1 83 ? -15.625 7.282 3.120 1.00 81.12 83 ARG A O 1
ATOM 663 N N . LEU A 1 84 ? -15.296 9.483 3.409 1.00 82.31 84 LEU A N 1
ATOM 664 C CA . LEU A 1 84 ? -13.851 9.459 3.165 1.00 82.31 84 LEU A CA 1
ATOM 665 C C . LEU A 1 84 ? -13.097 8.587 4.173 1.00 82.31 84 LEU A C 1
ATOM 667 O O . LEU A 1 84 ? -12.186 7.861 3.773 1.00 82.31 84 LEU A O 1
ATOM 671 N N . ARG A 1 85 ? -13.464 8.611 5.463 1.00 82.19 85 ARG A N 1
ATOM 672 C CA . ARG A 1 85 ? -12.841 7.735 6.471 1.00 82.19 85 ARG A CA 1
ATOM 673 C C . ARG A 1 85 ? -13.101 6.265 6.169 1.00 82.19 85 ARG A C 1
ATOM 675 O O . ARG A 1 8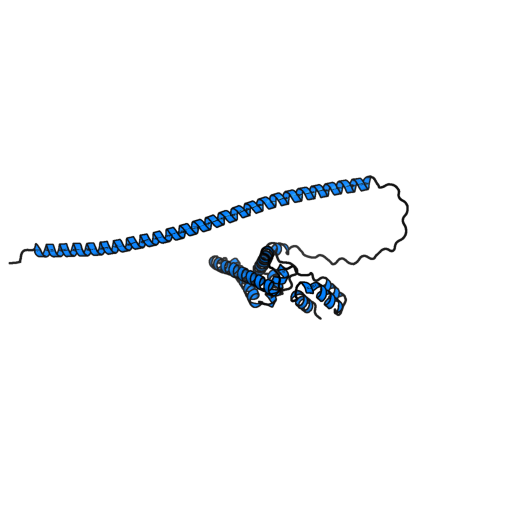5 ? -12.146 5.489 6.156 1.00 82.19 85 ARG A O 1
ATOM 682 N N . THR A 1 86 ? -14.349 5.898 5.882 1.00 85.94 86 THR A N 1
ATOM 683 C CA . THR A 1 86 ? -14.718 4.519 5.526 1.00 85.94 86 THR A CA 1
ATOM 684 C C . THR A 1 86 ? -13.992 4.055 4.263 1.00 85.94 86 THR A C 1
ATOM 686 O O . THR A 1 86 ? -13.332 3.018 4.280 1.00 85.94 86 THR A O 1
ATOM 689 N N . LEU A 1 87 ? -14.026 4.854 3.193 1.00 86.12 87 LEU A N 1
ATOM 690 C CA . LEU A 1 87 ? -13.353 4.526 1.933 1.00 86.12 87 LEU A CA 1
ATOM 691 C C . LEU A 1 87 ? -11.825 4.468 2.089 1.00 86.12 87 LEU A C 1
ATOM 693 O O . LEU A 1 87 ? -11.175 3.645 1.453 1.00 86.12 87 LEU A O 1
ATOM 697 N N . SER A 1 88 ? -11.234 5.275 2.978 1.00 85.62 88 SER A N 1
ATOM 698 C CA . SER A 1 88 ? -9.792 5.232 3.269 1.00 85.62 88 SER A CA 1
ATOM 699 C C . SER A 1 88 ? -9.351 3.944 3.969 1.00 85.62 88 SER A C 1
ATOM 701 O O . SER A 1 88 ? -8.194 3.545 3.823 1.00 85.62 88 SER A O 1
ATOM 703 N N . VAL A 1 89 ? -10.230 3.311 4.756 1.00 86.69 89 VAL A N 1
ATOM 704 C CA . VAL A 1 89 ? -9.978 1.980 5.336 1.00 86.69 89 VAL A CA 1
ATOM 705 C C . VAL A 1 89 ? -10.024 0.929 4.233 1.00 86.69 89 VAL A C 1
ATOM 707 O O . VAL A 1 89 ? -9.028 0.234 4.043 1.00 86.69 89 VAL A O 1
ATOM 710 N N . GLY A 1 90 ? -11.105 0.914 3.444 1.00 85.56 90 GLY A N 1
ATOM 711 C CA . GLY A 1 90 ? -11.250 -0.005 2.310 1.00 85.56 90 GLY A CA 1
ATOM 712 C C . GLY A 1 90 ? -10.112 0.122 1.294 1.00 85.56 90 GLY A C 1
ATOM 713 O O . GLY A 1 90 ? -9.650 -0.877 0.756 1.00 85.56 90 GLY A O 1
ATOM 714 N N . ARG A 1 91 ? -9.572 1.335 1.103 1.00 89.81 91 ARG A N 1
ATOM 715 C CA . ARG A 1 91 ? -8.389 1.585 0.265 1.00 89.81 91 ARG A CA 1
ATOM 716 C C . ARG A 1 91 ? -7.177 0.782 0.717 1.00 89.81 91 ARG A C 1
ATOM 718 O O . ARG A 1 91 ? -6.518 0.168 -0.113 1.00 89.81 91 ARG A O 1
ATOM 725 N N . ARG A 1 92 ? -6.859 0.815 2.014 1.00 88.88 92 ARG A N 1
ATOM 726 C CA . ARG A 1 92 ? -5.701 0.080 2.545 1.00 88.88 92 ARG A CA 1
ATOM 727 C C . ARG A 1 92 ? -5.909 -1.422 2.401 1.00 88.88 92 ARG A C 1
ATOM 729 O O . ARG A 1 92 ? -5.042 -2.097 1.870 1.00 88.88 92 ARG A O 1
ATOM 736 N N . GLU A 1 93 ? -7.085 -1.909 2.786 1.00 90.44 93 GLU A N 1
ATOM 737 C CA . GLU A 1 93 ? -7.422 -3.335 2.719 1.00 90.44 93 GLU A CA 1
ATOM 738 C C . GLU A 1 93 ? -7.353 -3.882 1.287 1.00 90.44 93 GLU A C 1
ATOM 740 O O . GLU A 1 93 ? -6.758 -4.936 1.065 1.00 90.44 93 GLU A O 1
ATOM 745 N N . ALA A 1 94 ? -7.890 -3.148 0.306 1.00 92.31 94 ALA A N 1
ATOM 746 C CA . ALA A 1 94 ? -7.851 -3.544 -1.099 1.00 92.31 94 ALA A CA 1
ATOM 747 C C . ALA A 1 94 ? -6.415 -3.606 -1.643 1.00 92.31 94 ALA A C 1
ATOM 749 O O . ALA A 1 94 ? -6.025 -4.598 -2.261 1.00 92.31 94 ALA A O 1
ATOM 750 N N . VAL A 1 95 ? -5.602 -2.575 -1.387 1.00 93.56 95 VAL A N 1
ATOM 751 C CA . VAL A 1 95 ? -4.211 -2.540 -1.866 1.00 93.56 95 VAL A CA 1
ATOM 752 C C . VAL A 1 95 ? -3.365 -3.623 -1.193 1.00 93.56 95 VAL A C 1
ATOM 754 O O . VAL A 1 95 ? -2.582 -4.290 -1.872 1.00 93.56 95 VAL A O 1
ATOM 757 N N . ASP A 1 96 ? -3.538 -3.852 0.108 1.00 91.06 96 ASP A N 1
ATOM 758 C CA . ASP A 1 96 ? -2.806 -4.888 0.841 1.00 91.06 96 ASP A CA 1
ATOM 759 C C . ASP A 1 96 ? -3.173 -6.293 0.336 1.00 91.06 96 ASP A C 1
ATOM 761 O O . ASP A 1 96 ? -2.288 -7.122 0.099 1.00 91.06 96 ASP A O 1
ATOM 765 N N . ALA A 1 97 ? -4.464 -6.550 0.095 1.00 93.94 97 ALA A N 1
ATOM 766 C CA . ALA A 1 97 ? -4.943 -7.820 -0.449 1.00 93.94 97 ALA A CA 1
ATOM 767 C C . ALA A 1 97 ? -4.377 -8.098 -1.851 1.00 93.94 97 ALA A C 1
ATOM 769 O O . ALA A 1 97 ? -3.879 -9.195 -2.118 1.00 93.94 97 ALA A O 1
ATOM 770 N N . LEU A 1 98 ? -4.388 -7.096 -2.733 1.00 94.38 98 LEU A N 1
ATOM 771 C CA . LEU A 1 98 ? -3.825 -7.206 -4.079 1.00 94.38 98 LEU A CA 1
ATOM 772 C C . LEU A 1 98 ? -2.300 -7.365 -4.054 1.00 94.38 98 LEU A C 1
ATOM 774 O O . LEU A 1 98 ? -1.744 -8.180 -4.793 1.00 94.38 98 LEU A O 1
ATOM 778 N N . THR A 1 99 ? -1.609 -6.661 -3.156 1.00 93.69 99 THR A N 1
ATOM 779 C CA . THR A 1 99 ? -0.161 -6.821 -2.960 1.00 93.69 99 THR A CA 1
ATOM 780 C C . THR A 1 99 ? 0.163 -8.245 -2.498 1.00 93.69 99 THR A C 1
ATOM 782 O O . THR A 1 99 ? 1.081 -8.878 -3.028 1.00 93.69 99 THR A O 1
ATOM 785 N N . LEU A 1 100 ? -0.626 -8.817 -1.583 1.00 92.50 100 LEU A N 1
ATOM 786 C CA . LEU A 1 100 ? -0.482 -10.215 -1.170 1.00 92.50 100 LEU A CA 1
ATOM 787 C C . LEU A 1 100 ? -0.741 -11.191 -2.330 1.00 92.50 100 LEU A C 1
ATOM 789 O O . LEU A 1 100 ? 0.026 -12.144 -2.501 1.00 92.50 100 LEU A O 1
ATOM 793 N N . ALA A 1 101 ? -1.757 -10.928 -3.157 1.00 92.62 101 ALA A N 1
ATOM 794 C CA . ALA A 1 101 ? -2.040 -11.715 -4.355 1.00 92.62 101 ALA A CA 1
ATOM 795 C C . ALA A 1 101 ? -0.854 -11.701 -5.334 1.00 92.62 101 ALA A C 1
ATOM 797 O O . ALA A 1 101 ? -0.467 -12.748 -5.848 1.00 92.62 101 ALA A O 1
ATOM 798 N N . THR A 1 102 ? -0.179 -10.563 -5.532 1.00 92.56 102 THR A N 1
ATOM 799 C CA . THR A 1 102 ? 1.024 -10.538 -6.385 1.00 92.56 102 THR A CA 1
ATOM 800 C C . THR A 1 102 ? 2.182 -11.365 -5.831 1.00 92.56 102 THR A C 1
ATOM 802 O O . THR A 1 102 ? 2.921 -11.978 -6.602 1.00 92.56 102 THR A O 1
ATOM 805 N N . ARG A 1 103 ? 2.327 -11.473 -4.503 1.00 92.31 103 ARG A N 1
ATOM 806 C CA . ARG A 1 103 ? 3.317 -12.384 -3.906 1.00 92.31 103 ARG A CA 1
ATOM 807 C C . ARG A 1 103 ? 2.990 -13.844 -4.216 1.00 92.31 103 ARG A C 1
ATOM 809 O O . ARG A 1 103 ? 3.906 -14.634 -4.429 1.00 92.31 103 ARG A O 1
ATOM 816 N N . GLU A 1 104 ? 1.711 -14.207 -4.251 1.00 91.56 104 GLU A N 1
ATOM 817 C CA . GLU A 1 104 ? 1.259 -15.538 -4.668 1.00 91.56 104 GLU A CA 1
ATOM 818 C C . GLU A 1 104 ? 1.551 -15.805 -6.148 1.00 91.56 104 GLU A C 1
ATOM 820 O O . GLU A 1 104 ? 2.163 -16.823 -6.468 1.00 91.56 104 GLU A O 1
ATOM 825 N N . ILE A 1 105 ? 1.228 -14.853 -7.027 1.00 92.25 105 ILE A N 1
ATOM 826 C CA . ILE A 1 105 ? 1.543 -14.916 -8.463 1.00 92.25 105 ILE A CA 1
ATOM 827 C C . ILE A 1 105 ? 3.049 -15.117 -8.681 1.00 92.25 105 ILE A C 1
ATOM 829 O O . ILE A 1 105 ? 3.461 -15.990 -9.446 1.00 92.25 105 ILE A O 1
ATOM 833 N N . GLY A 1 106 ? 3.884 -14.348 -7.974 1.00 90.81 106 GLY A N 1
ATOM 834 C CA . GLY A 1 106 ? 5.338 -14.492 -8.032 1.00 90.81 106 GLY A CA 1
ATOM 835 C C . GLY A 1 106 ? 5.802 -15.890 -7.619 1.00 90.81 106 GLY A C 1
ATOM 836 O O . GLY A 1 106 ? 6.549 -16.524 -8.364 1.00 90.81 106 GLY A O 1
ATOM 837 N N . ARG A 1 107 ? 5.297 -16.416 -6.492 1.00 91.12 107 ARG A N 1
ATOM 838 C CA . ARG A 1 107 ? 5.615 -17.780 -6.030 1.00 91.12 107 ARG A CA 1
ATOM 839 C C . ARG A 1 107 ? 5.222 -18.846 -7.052 1.00 91.12 107 ARG A C 1
ATOM 841 O O . ARG A 1 107 ? 6.034 -19.722 -7.334 1.00 91.12 107 ARG A O 1
ATOM 848 N N . ASN A 1 108 ? 4.028 -18.748 -7.634 1.00 88.50 108 ASN A N 1
ATOM 849 C CA . ASN A 1 108 ? 3.543 -19.694 -8.645 1.00 88.50 108 ASN A CA 1
ATOM 850 C C . ASN A 1 108 ? 4.397 -19.669 -9.922 1.00 88.50 108 ASN A C 1
ATOM 852 O O . ASN A 1 108 ? 4.531 -20.684 -10.602 1.00 88.50 108 ASN A O 1
ATOM 856 N N . ALA A 1 109 ? 5.022 -18.530 -10.220 1.00 86.38 109 ALA A N 1
ATOM 857 C CA . ALA A 1 109 ? 5.968 -18.375 -11.319 1.00 86.38 109 ALA A CA 1
ATOM 858 C C . ALA A 1 109 ? 7.424 -18.732 -10.954 1.00 86.38 109 ALA A C 1
ATOM 860 O O . ALA A 1 109 ? 8.317 -18.560 -11.783 1.00 86.38 109 ALA A O 1
ATOM 861 N N . GLY A 1 110 ? 7.689 -19.203 -9.729 1.00 87.69 110 GLY A N 1
ATOM 862 C CA . GLY A 1 110 ? 9.039 -19.516 -9.251 1.00 87.69 110 GLY A CA 1
ATOM 863 C C . GLY A 1 110 ? 9.908 -18.283 -8.975 1.00 87.69 110 GLY A C 1
ATOM 864 O O . GLY A 1 110 ? 11.132 -18.392 -8.908 1.00 87.69 110 GLY A O 1
ATOM 865 N N . LEU A 1 111 ? 9.296 -17.106 -8.823 1.00 86.69 111 LEU A N 1
ATOM 866 C CA . LEU A 1 111 ? 9.971 -15.832 -8.590 1.00 86.69 111 LEU A CA 1
ATOM 867 C C . LEU A 1 111 ? 9.798 -15.391 -7.132 1.00 86.69 111 LEU A C 1
ATOM 869 O O . LEU A 1 111 ? 8.685 -15.246 -6.625 1.00 86.69 111 LEU A O 1
ATOM 873 N N . GLY A 1 112 ? 10.915 -15.125 -6.455 1.00 84.44 112 GLY A N 1
ATOM 874 C CA . GLY A 1 112 ? 10.900 -14.507 -5.133 1.00 84.44 112 GLY A CA 1
ATOM 875 C C . GLY A 1 112 ? 10.496 -13.035 -5.224 1.00 84.44 112 GLY A C 1
ATOM 876 O O . GLY A 1 112 ? 11.166 -12.249 -5.893 1.00 84.44 112 GLY A O 1
ATOM 877 N N . VAL A 1 113 ? 9.421 -12.654 -4.534 1.00 89.62 113 VAL A N 1
ATOM 878 C CA . VAL A 1 113 ? 8.996 -11.252 -4.413 1.00 89.62 113 VAL A CA 1
ATOM 879 C C . VAL A 1 113 ? 9.599 -10.673 -3.137 1.00 89.62 113 VAL A C 1
ATOM 881 O O . VAL A 1 113 ? 9.148 -10.995 -2.036 1.00 89.62 113 VAL A O 1
ATOM 884 N N . SER A 1 114 ? 10.645 -9.858 -3.291 1.00 89.69 114 SER A N 1
ATOM 885 C CA . SER A 1 114 ? 11.243 -9.111 -2.181 1.00 89.69 114 SER A CA 1
ATOM 886 C C . SER A 1 114 ? 10.315 -7.993 -1.708 1.00 89.69 114 SER A C 1
ATOM 888 O O . SER A 1 114 ? 9.411 -7.578 -2.434 1.00 89.69 114 SER A O 1
ATOM 890 N N . ASP A 1 115 ? 10.567 -7.468 -0.511 1.00 88.62 115 ASP A N 1
ATOM 891 C CA . ASP A 1 115 ? 9.755 -6.378 0.040 1.00 88.62 115 ASP A CA 1
ATOM 892 C C . ASP A 1 115 ? 9.833 -5.114 -0.821 1.00 88.62 115 ASP A C 1
ATOM 894 O O . ASP A 1 115 ? 8.803 -4.538 -1.128 1.00 88.62 115 ASP A O 1
ATOM 898 N N . VAL A 1 116 ? 11.006 -4.792 -1.375 1.00 88.75 116 VAL A N 1
ATOM 899 C CA . VAL A 1 116 ? 11.168 -3.672 -2.324 1.00 88.75 116 VAL A CA 1
ATOM 900 C C . VAL A 1 116 ? 10.269 -3.817 -3.559 1.00 88.75 116 VAL A C 1
ATOM 902 O O . VAL A 1 116 ? 9.734 -2.835 -4.062 1.00 88.75 116 VAL A O 1
ATOM 905 N N . VAL A 1 117 ? 10.101 -5.036 -4.079 1.00 89.06 117 VAL A N 1
ATOM 906 C CA . VAL A 1 117 ? 9.229 -5.281 -5.241 1.00 89.06 117 VAL A CA 1
ATOM 907 C C . VAL A 1 117 ? 7.760 -5.211 -4.835 1.00 89.06 117 VAL A C 1
ATOM 909 O O . VAL A 1 117 ? 6.947 -4.710 -5.606 1.00 89.06 117 VAL A O 1
ATOM 912 N N . ALA A 1 118 ? 7.419 -5.694 -3.640 1.00 89.56 118 ALA A N 1
ATOM 913 C CA . ALA A 1 118 ? 6.070 -5.577 -3.103 1.00 89.56 118 ALA A CA 1
ATOM 914 C C . ALA A 1 118 ? 5.678 -4.111 -2.861 1.00 89.56 118 ALA A C 1
ATOM 916 O O . ALA A 1 118 ? 4.563 -3.734 -3.206 1.00 89.56 118 ALA A O 1
ATOM 917 N N . ASP A 1 119 ? 6.602 -3.283 -2.370 1.00 87.88 119 ASP A N 1
ATOM 918 C CA . ASP A 1 119 ? 6.399 -1.843 -2.191 1.00 87.88 119 ASP A CA 1
ATOM 919 C C . ASP A 1 119 ? 6.149 -1.156 -3.546 1.00 87.88 119 ASP A C 1
ATOM 921 O O . ASP A 1 119 ? 5.183 -0.421 -3.701 1.00 87.88 119 ASP A O 1
ATOM 925 N N . GLN A 1 120 ? 6.922 -1.492 -4.586 1.00 89.25 120 GLN A N 1
ATOM 926 C CA . GLN A 1 120 ? 6.689 -0.971 -5.944 1.00 89.25 120 GLN A CA 1
ATOM 927 C C . GLN A 1 120 ? 5.324 -1.371 -6.529 1.00 89.25 120 GLN A C 1
ATOM 929 O O . GLN A 1 120 ? 4.716 -0.612 -7.288 1.00 89.25 120 GLN A O 1
ATOM 934 N N . VAL A 1 121 ? 4.848 -2.581 -6.219 1.00 93.06 121 VAL A N 1
ATOM 935 C CA . VAL A 1 121 ? 3.499 -3.022 -6.596 1.00 93.06 121 VAL A CA 1
ATOM 936 C C . VAL A 1 121 ? 2.453 -2.217 -5.829 1.00 93.06 121 VAL A C 1
ATOM 938 O O . VAL A 1 121 ? 1.514 -1.720 -6.447 1.00 93.06 121 VAL A O 1
ATOM 941 N N . HIS A 1 122 ? 2.630 -2.054 -4.517 1.00 92.94 122 HIS A N 1
ATOM 942 C CA . HIS A 1 122 ? 1.756 -1.246 -3.670 1.00 92.94 122 HIS A CA 1
ATOM 943 C C . HIS A 1 122 ? 1.624 0.179 -4.224 1.00 92.94 122 HIS A C 1
ATOM 945 O O . HIS A 1 122 ? 0.512 0.645 -4.461 1.00 92.94 122 HIS A O 1
ATOM 951 N N . ASP A 1 123 ? 2.749 0.827 -4.519 1.00 88.75 123 ASP A N 1
ATOM 952 C CA . ASP A 1 123 ? 2.828 2.170 -5.098 1.00 88.75 123 ASP A CA 1
ATOM 953 C C . ASP A 1 123 ? 2.087 2.263 -6.442 1.00 88.75 123 ASP A C 1
ATOM 955 O O . ASP A 1 123 ? 1.294 3.180 -6.668 1.00 88.75 123 ASP A O 1
ATOM 959 N N . THR A 1 124 ? 2.232 1.249 -7.299 1.00 90.44 124 THR A N 1
ATOM 960 C CA . THR A 1 124 ? 1.517 1.186 -8.584 1.00 90.44 124 THR A CA 1
ATOM 961 C C . THR A 1 124 ? -0.002 1.083 -8.397 1.00 90.44 124 THR A C 1
ATOM 963 O O . THR A 1 124 ? -0.767 1.725 -9.117 1.00 90.44 124 THR A O 1
ATOM 966 N N . LEU A 1 125 ? -0.461 0.296 -7.420 1.00 92.12 125 LEU A N 1
ATOM 967 C CA . LEU A 1 125 ? -1.885 0.147 -7.101 1.00 92.12 125 LEU A CA 1
ATOM 968 C C . LEU A 1 125 ? -2.462 1.416 -6.447 1.00 92.12 125 LEU A C 1
ATOM 970 O O . LEU A 1 125 ? -3.603 1.784 -6.722 1.00 92.12 125 LEU A O 1
ATOM 974 N N . GLN A 1 126 ? -1.673 2.126 -5.635 1.00 88.88 126 GLN A N 1
ATOM 975 C CA . GLN A 1 126 ? -2.045 3.446 -5.109 1.00 88.88 126 GLN A CA 1
ATOM 976 C C . GLN A 1 126 ? -2.175 4.483 -6.233 1.00 88.88 126 GLN A C 1
ATOM 978 O O . GLN A 1 126 ? -3.123 5.268 -6.233 1.00 88.88 126 GLN A O 1
ATOM 983 N N . ALA A 1 127 ? -1.279 4.461 -7.226 1.00 86.56 127 ALA A N 1
ATOM 984 C CA . ALA A 1 127 ? -1.396 5.314 -8.408 1.00 86.56 127 ALA A CA 1
ATOM 985 C C . ALA A 1 127 ? -2.677 5.003 -9.208 1.00 86.56 127 ALA A C 1
ATOM 987 O O . ALA A 1 127 ? -3.374 5.921 -9.641 1.00 86.56 127 ALA A O 1
ATOM 988 N N . ALA A 1 128 ? -3.057 3.726 -9.332 1.00 88.19 128 ALA A N 1
ATOM 989 C CA . ALA A 1 128 ? -4.311 3.326 -9.978 1.00 88.19 128 ALA A CA 1
ATOM 990 C C . ALA A 1 128 ? -5.556 3.891 -9.269 1.00 88.19 128 ALA A C 1
ATOM 992 O O . ALA A 1 128 ? -6.521 4.278 -9.924 1.00 88.19 128 ALA A O 1
ATOM 993 N N . LEU A 1 129 ? -5.532 3.984 -7.936 1.00 86.06 129 LEU A N 1
ATOM 994 C CA . LEU A 1 129 ? -6.622 4.562 -7.140 1.00 86.06 129 LEU A CA 1
ATOM 995 C C . LEU A 1 129 ? -6.785 6.072 -7.337 1.00 86.06 129 LEU A C 1
ATOM 997 O O . LEU A 1 129 ? -7.905 6.576 -7.248 1.00 86.06 129 LEU A O 1
ATOM 1001 N N . ALA A 1 130 ? -5.694 6.795 -7.607 1.00 82.62 130 ALA A N 1
ATOM 1002 C CA . ALA A 1 130 ? -5.765 8.206 -7.995 1.00 82.62 130 ALA A CA 1
ATOM 1003 C C . ALA A 1 130 ? -6.476 8.382 -9.355 1.00 82.62 130 ALA A C 1
ATOM 1005 O O . ALA A 1 130 ? -7.135 9.399 -9.592 1.00 82.62 130 ALA A O 1
ATOM 1006 N N . GLY A 1 131 ? -6.411 7.341 -10.194 1.00 76.75 131 GLY A N 1
ATOM 1007 C CA . GLY A 1 131 ? -7.110 7.160 -11.462 1.00 76.75 131 GLY A CA 1
ATOM 1008 C C . GLY A 1 131 ? -6.509 7.928 -12.638 1.00 76.75 131 GLY A C 1
ATOM 1009 O O . GLY A 1 131 ? -5.313 8.204 -12.654 1.00 76.75 131 GLY A O 1
ATOM 1010 N N . GLY A 1 132 ? -7.329 8.207 -13.658 1.00 78.62 132 GLY A N 1
ATOM 1011 C CA . GLY A 1 132 ? -6.835 8.699 -14.950 1.00 78.62 132 GLY A CA 1
ATOM 1012 C C . GLY A 1 132 ? -6.042 7.614 -15.684 1.00 78.62 132 GLY A C 1
ATOM 1013 O O . GLY A 1 132 ? -6.292 6.423 -15.481 1.0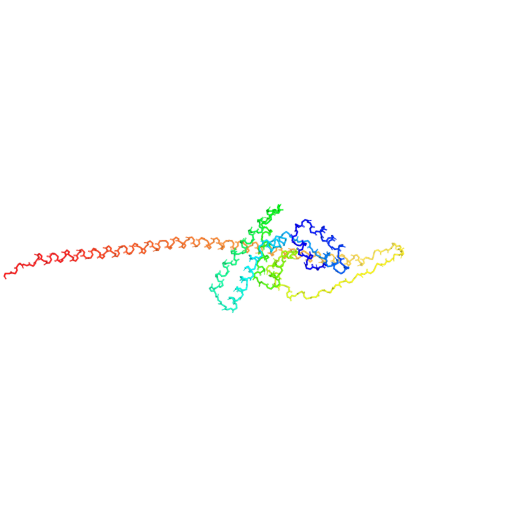0 78.62 132 GLY A O 1
ATOM 1014 N N . ASP A 1 133 ? -5.046 8.023 -16.467 1.00 76.56 133 ASP A N 1
ATOM 1015 C CA . ASP A 1 133 ? -4.211 7.131 -17.282 1.00 76.56 133 ASP A CA 1
ATOM 1016 C C . ASP A 1 133 ? -3.574 5.989 -16.466 1.00 76.56 133 ASP A C 1
ATOM 1018 O O . ASP A 1 133 ? -3.383 4.886 -16.973 1.00 76.56 133 ASP A O 1
ATOM 1022 N N . ALA A 1 134 ? -3.280 6.205 -15.177 1.00 78.69 134 ALA A N 1
ATOM 1023 C CA . ALA A 1 134 ? -2.706 5.177 -14.307 1.00 78.69 134 ALA A CA 1
ATOM 1024 C C . ALA A 1 134 ? -3.651 3.981 -14.092 1.00 78.69 134 ALA A C 1
ATOM 1026 O O . ALA A 1 134 ? -3.206 2.832 -14.144 1.00 78.69 134 ALA A O 1
ATOM 1027 N N . ALA A 1 135 ? -4.951 4.229 -13.888 1.00 82.19 135 ALA A N 1
ATOM 1028 C CA . ALA A 1 135 ? -5.939 3.158 -13.760 1.00 82.19 135 ALA A CA 1
ATOM 1029 C C . ALA A 1 135 ? -6.086 2.389 -15.076 1.00 82.19 135 ALA A C 1
ATOM 1031 O O . ALA A 1 135 ? -6.082 1.160 -15.070 1.00 82.19 135 ALA A O 1
ATOM 1032 N N . GLU A 1 136 ? -6.152 3.104 -16.200 1.00 84.62 136 GLU A N 1
ATOM 1033 C CA . GLU A 1 136 ? -6.279 2.495 -17.525 1.00 84.62 136 GLU A CA 1
ATOM 1034 C C . GLU A 1 136 ? -5.079 1.602 -17.854 1.00 84.62 136 GLU A C 1
ATOM 1036 O O . GLU A 1 136 ? -5.249 0.478 -18.323 1.00 84.62 136 GLU A O 1
ATOM 1041 N N . LEU A 1 137 ? -3.860 2.052 -17.543 1.00 84.44 137 LEU A N 1
ATOM 1042 C CA . LEU A 1 137 ? -2.634 1.283 -17.767 1.00 84.44 137 LEU A CA 1
ATOM 1043 C C . LEU A 1 137 ? -2.548 0.024 -16.894 1.00 84.44 137 LEU A C 1
ATOM 1045 O O . LEU A 1 137 ? -2.073 -1.016 -17.363 1.00 84.44 137 LEU A O 1
ATOM 1049 N N . VAL A 1 138 ? -2.998 0.112 -15.639 1.00 86.06 138 VAL A N 1
ATOM 1050 C CA . VAL A 1 138 ? -3.029 -1.018 -14.699 1.00 86.06 138 VAL A CA 1
ATOM 1051 C C . VAL A 1 138 ? -4.070 -2.048 -15.131 1.00 86.06 138 VAL A C 1
ATOM 1053 O O . VAL A 1 138 ? -3.736 -3.228 -15.224 1.00 86.06 138 VAL A O 1
ATOM 1056 N N . VAL A 1 139 ? -5.282 -1.612 -15.488 1.00 87.50 139 VAL A N 1
ATOM 1057 C CA . VAL A 1 139 ? -6.346 -2.492 -16.002 1.00 87.50 139 VAL A CA 1
ATOM 1058 C C . VAL A 1 139 ? -5.951 -3.118 -17.342 1.00 87.50 139 VAL A C 1
ATOM 1060 O O . VAL A 1 139 ? -6.174 -4.307 -17.555 1.00 87.50 139 VAL A O 1
ATOM 1063 N N . ALA A 1 140 ? -5.297 -2.364 -18.230 1.00 85.56 140 ALA A N 1
ATOM 1064 C CA . ALA A 1 140 ? -4.803 -2.889 -19.501 1.00 85.56 140 ALA A CA 1
ATOM 1065 C C . ALA A 1 140 ? -3.698 -3.948 -19.325 1.00 85.56 140 ALA A C 1
ATOM 1067 O O . ALA A 1 140 ? -3.473 -4.756 -20.227 1.00 85.56 140 ALA A O 1
ATOM 1068 N N . GLY A 1 141 ? -2.979 -3.950 -18.196 1.00 85.75 141 GLY A N 1
ATOM 1069 C CA . GLY A 1 141 ? -1.936 -4.935 -17.904 1.00 85.75 141 GLY A CA 1
ATOM 1070 C C . GLY A 1 141 ? -0.779 -4.916 -18.911 1.00 85.75 141 GLY A C 1
ATOM 1071 O O . GLY A 1 141 ? -0.310 -5.978 -19.346 1.00 85.75 141 GLY A O 1
ATOM 1072 N N . ARG A 1 142 ? -0.342 -3.712 -19.316 1.00 86.06 142 ARG A N 1
ATOM 1073 C CA . ARG A 1 142 ? 0.753 -3.469 -20.285 1.00 86.06 142 ARG A CA 1
ATOM 1074 C C . ARG A 1 142 ? 1.878 -2.597 -19.715 1.00 86.06 142 ARG A C 1
ATOM 1076 O O . ARG A 1 142 ? 2.545 -1.865 -20.446 1.00 86.06 142 ARG A O 1
ATOM 1083 N N . LEU A 1 143 ? 2.098 -2.646 -18.406 1.00 83.12 143 LEU A N 1
ATOM 1084 C CA . LEU A 1 143 ? 3.112 -1.840 -17.735 1.00 83.12 143 LEU A CA 1
ATOM 1085 C C . LEU A 1 143 ? 4.521 -2.324 -18.086 1.00 83.12 143 LEU A C 1
ATOM 1087 O O . LEU A 1 143 ? 4.840 -3.508 -17.961 1.00 83.12 143 LEU A O 1
ATOM 1091 N N . ALA A 1 144 ? 5.389 -1.396 -18.492 1.00 74.62 144 ALA A N 1
ATOM 1092 C CA . ALA A 1 144 ? 6.818 -1.651 -18.681 1.00 74.62 144 ALA A CA 1
ATOM 1093 C C . ALA A 1 144 ? 7.642 -1.360 -17.410 1.00 74.62 144 ALA A C 1
ATOM 1095 O O . ALA A 1 144 ? 8.687 -1.974 -17.184 1.00 74.62 144 ALA A O 1
ATOM 1096 N N . THR A 1 145 ? 7.171 -0.444 -16.570 1.00 73.69 145 THR A N 1
ATOM 1097 C CA . THR A 1 145 ? 7.765 -0.049 -15.286 1.00 73.69 145 THR A CA 1
ATOM 1098 C C . THR A 1 145 ? 6.660 0.078 -14.242 1.00 73.69 145 THR A C 1
ATOM 1100 O O . THR A 1 145 ? 5.499 0.249 -14.606 1.00 73.69 145 THR A O 1
ATOM 1103 N N . ALA A 1 146 ? 7.014 -0.042 -12.960 1.00 59.53 146 ALA A N 1
ATOM 1104 C CA . ALA A 1 146 ? 6.092 0.291 -11.874 1.00 59.53 146 ALA A CA 1
ATOM 1105 C C . ALA A 1 146 ? 5.726 1.782 -11.948 1.00 59.53 146 ALA A C 1
ATOM 1107 O O . ALA A 1 146 ? 6.541 2.577 -12.425 1.00 59.53 146 ALA A O 1
ATOM 1108 N N . LEU A 1 147 ? 4.516 2.128 -11.516 1.00 70.38 147 LEU A N 1
ATOM 1109 C CA . LEU A 1 147 ? 4.065 3.514 -11.415 1.00 70.38 147 LEU A CA 1
ATOM 1110 C C . LEU A 1 147 ? 4.363 4.033 -10.006 1.00 70.38 147 LEU A C 1
ATOM 1112 O O . LEU A 1 147 ? 4.143 3.315 -9.032 1.00 70.38 147 LEU A O 1
ATOM 1116 N N . ASP A 1 148 ? 4.846 5.269 -9.913 1.00 60.75 148 ASP A N 1
ATOM 1117 C CA . ASP A 1 148 ? 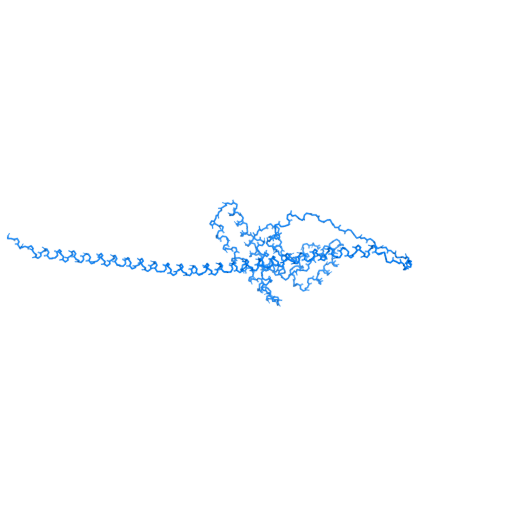5.009 5.983 -8.647 1.00 60.75 148 ASP A CA 1
ATOM 1118 C C . ASP A 1 148 ? 3.788 6.909 -8.424 1.00 60.75 148 ASP A C 1
ATOM 1120 O O . ASP A 1 148 ? 3.407 7.647 -9.341 1.00 60.75 148 ASP A O 1
ATOM 1124 N N . PRO A 1 149 ? 3.155 6.907 -7.234 1.00 50.25 149 PRO A N 1
ATOM 1125 C CA . PRO A 1 149 ? 2.061 7.814 -6.884 1.00 50.25 149 PRO A CA 1
ATOM 1126 C C . PRO A 1 149 ? 2.388 9.300 -7.073 1.00 50.25 149 PRO A C 1
ATOM 1128 O O . PRO A 1 149 ? 1.485 10.100 -7.313 1.00 50.25 149 PRO A O 1
ATOM 1131 N N . SER A 1 150 ? 3.662 9.683 -6.957 1.00 49.22 150 SER A N 1
ATOM 1132 C CA . SER A 1 150 ? 4.137 11.058 -7.136 1.00 49.22 150 SER A CA 1
ATOM 1133 C C . SER A 1 150 ? 4.392 11.438 -8.602 1.00 49.22 150 SER A C 1
ATOM 1135 O O . SER A 1 150 ? 4.325 12.623 -8.944 1.00 49.22 150 SER A O 1
ATOM 1137 N N . ASP A 1 151 ? 4.569 10.454 -9.488 1.00 44.72 151 ASP A N 1
ATOM 1138 C CA . ASP A 1 151 ? 4.757 10.665 -10.930 1.00 44.72 151 ASP A CA 1
ATOM 1139 C C . ASP A 1 151 ? 3.431 10.928 -11.664 1.00 44.72 151 ASP A C 1
ATOM 1141 O O . ASP A 1 151 ? 3.418 11.582 -12.711 1.00 44.72 151 ASP A O 1
ATOM 1145 N N . ALA A 1 152 ? 2.293 10.509 -11.092 1.00 44.09 152 ALA A N 1
ATOM 1146 C CA . ALA A 1 152 ? 0.958 10.789 -11.636 1.00 44.09 152 ALA A CA 1
ATOM 1147 C C . ALA A 1 152 ? 0.663 12.302 -11.751 1.00 44.09 152 ALA A C 1
ATOM 1149 O O . ALA A 1 152 ? -0.110 12.723 -12.610 1.00 44.09 152 ALA A O 1
ATOM 1150 N N . GLN A 1 153 ? 1.334 13.136 -10.946 1.00 40.91 153 GLN A N 1
ATOM 1151 C CA . GLN A 1 153 ? 1.233 14.598 -11.006 1.00 40.91 153 GLN A CA 1
ATOM 1152 C C . GLN A 1 153 ? 2.193 15.234 -12.038 1.00 40.91 153 GLN A C 1
ATOM 1154 O O . GLN A 1 153 ? 1.978 16.372 -12.452 1.00 40.91 153 GLN A O 1
ATOM 1159 N N . GLN A 1 154 ? 3.254 14.531 -12.460 1.00 32.56 154 GLN A N 1
ATOM 1160 C CA . GLN A 1 154 ? 4.303 15.062 -13.349 1.00 32.56 154 GLN A CA 1
ATOM 1161 C C . GLN A 1 154 ? 4.034 14.817 -14.841 1.00 32.56 154 GLN A C 1
ATOM 1163 O O . GLN A 1 154 ? 4.684 15.430 -15.693 1.00 32.56 154 GLN A O 1
ATOM 1168 N N . TRP A 1 155 ? 3.052 13.979 -15.194 1.00 38.19 155 TRP A N 1
ATOM 1169 C CA . TRP A 1 155 ? 2.786 13.672 -16.604 1.00 38.19 155 TRP A CA 1
ATOM 1170 C C . TRP A 1 155 ? 1.975 14.743 -17.353 1.00 38.19 155 TRP A C 1
ATOM 1172 O O . TRP A 1 155 ? 1.991 14.790 -18.582 1.00 38.19 155 TRP A O 1
ATOM 1182 N N . LEU A 1 156 ? 1.389 15.699 -16.622 1.00 34.94 156 LEU A N 1
ATOM 1183 C CA . LEU A 1 156 ? 0.772 16.915 -17.174 1.00 34.94 156 LEU A CA 1
ATOM 1184 C C . LEU A 1 156 ? 1.786 17.904 -17.791 1.00 34.94 156 LEU A C 1
ATOM 1186 O O . LEU A 1 156 ? 1.383 18.905 -18.380 1.00 34.94 156 LEU A O 1
ATOM 1190 N N . THR A 1 157 ? 3.091 17.610 -17.737 1.00 34.88 157 THR A N 1
ATOM 1191 C CA . THR A 1 157 ? 4.148 18.370 -18.429 1.00 34.88 157 THR A CA 1
ATOM 1192 C C . THR A 1 157 ? 5.126 17.475 -19.195 1.00 34.88 157 THR A C 1
ATOM 1194 O O . THR A 1 157 ? 6.338 17.658 -19.120 1.00 34.88 157 THR A O 1
ATOM 1197 N N . ALA A 1 158 ? 4.624 16.515 -19.975 1.00 33.47 158 ALA A N 1
ATOM 1198 C CA . ALA A 1 158 ? 5.429 15.840 -21.001 1.00 33.47 158 ALA A CA 1
ATOM 1199 C C . ALA A 1 158 ? 4.672 15.744 -22.334 1.00 33.47 158 ALA A C 1
ATOM 1201 O O . ALA A 1 158 ? 4.496 14.676 -22.918 1.00 33.47 158 ALA A O 1
ATOM 1202 N N . GLY A 1 159 ? 4.222 16.899 -22.826 1.00 30.33 159 GLY A N 1
ATOM 1203 C CA . GLY A 1 159 ? 3.783 17.056 -24.205 1.00 30.33 159 GLY A CA 1
ATOM 1204 C C . GLY A 1 159 ? 4.978 17.081 -25.162 1.00 30.33 159 GLY A C 1
ATOM 1205 O O . GLY A 1 159 ? 5.877 17.904 -25.029 1.00 30.33 159 GLY A O 1
ATOM 1206 N N . THR A 1 160 ? 4.932 16.204 -26.167 1.00 32.53 160 THR A N 1
ATOM 1207 C CA . THR A 1 160 ? 5.671 16.261 -27.444 1.00 32.53 160 THR A CA 1
ATOM 1208 C C . THR A 1 160 ? 7.204 16.168 -27.404 1.00 32.53 160 THR A C 1
ATOM 1210 O O . THR A 1 160 ? 7.906 17.172 -27.399 1.00 32.53 160 THR A O 1
ATOM 1213 N N . MET A 1 161 ? 7.730 14.951 -27.574 1.00 30.09 161 MET A N 1
ATOM 1214 C CA . MET A 1 161 ? 9.027 14.745 -28.236 1.00 30.09 161 MET A CA 1
ATOM 1215 C C . MET A 1 161 ? 8.780 14.193 -29.653 1.00 30.09 161 MET A C 1
ATOM 1217 O O . MET A 1 161 ? 8.157 13.134 -29.779 1.00 30.09 161 MET A O 1
ATOM 1221 N N . PRO A 1 162 ? 9.221 14.871 -30.732 1.00 33.28 162 PRO A N 1
ATOM 1222 C CA . PRO A 1 162 ? 9.134 14.338 -32.091 1.00 33.28 162 PRO A CA 1
ATOM 1223 C C . PRO A 1 162 ? 10.167 13.217 -32.320 1.00 33.28 162 PRO A C 1
ATOM 1225 O O . PRO A 1 162 ? 11.239 13.244 -31.714 1.00 33.28 162 PRO A O 1
ATOM 1228 N N . PRO A 1 163 ? 9.903 12.249 -33.220 1.00 32.94 163 PRO A N 1
ATOM 1229 C CA . PRO A 1 163 ? 10.843 11.173 -33.510 1.00 32.94 163 PRO A CA 1
ATOM 1230 C C . PRO A 1 163 ? 12.050 11.683 -34.310 1.00 32.94 163 PRO A C 1
ATOM 1232 O O . PRO A 1 163 ? 11.911 12.312 -35.362 1.00 32.94 163 PRO A O 1
ATOM 1235 N N . GLU A 1 164 ? 13.243 11.362 -33.821 1.00 32.28 164 GLU A N 1
ATOM 1236 C CA . GLU A 1 164 ? 14.519 11.645 -34.471 1.00 32.28 164 GLU A CA 1
ATOM 1237 C C . GLU A 1 164 ? 14.676 10.778 -35.736 1.00 32.28 164 GLU A C 1
ATOM 1239 O O . GLU A 1 164 ? 14.543 9.552 -35.705 1.00 32.28 164 GLU A O 1
ATOM 1244 N N . ARG A 1 165 ? 14.913 11.422 -36.884 1.00 33.59 165 ARG A N 1
ATOM 1245 C CA . ARG A 1 165 ? 15.180 10.751 -38.169 1.00 33.59 165 ARG A CA 1
ATOM 1246 C C . ARG A 1 165 ? 16.622 10.217 -38.209 1.00 33.59 165 ARG A C 1
ATOM 1248 O O . ARG A 1 165 ? 17.513 10.856 -37.653 1.00 33.59 165 ARG A O 1
ATOM 1255 N N . PRO A 1 166 ? 16.891 9.105 -38.920 1.00 38.06 166 PRO A N 1
ATOM 1256 C CA . PRO A 1 166 ? 18.231 8.535 -39.008 1.00 38.06 166 PRO A CA 1
ATOM 1257 C C . PRO A 1 166 ? 19.151 9.398 -39.883 1.00 38.06 166 PRO A C 1
ATOM 1259 O O . PRO A 1 166 ? 18.774 9.854 -40.964 1.00 38.06 166 PRO A O 1
ATOM 1262 N N . ARG A 1 167 ? 20.378 9.611 -39.402 1.00 33.59 167 ARG A N 1
ATOM 1263 C CA . ARG A 1 167 ? 21.451 10.359 -40.072 1.00 33.59 167 ARG A CA 1
ATOM 1264 C C . ARG A 1 167 ? 22.229 9.414 -41.008 1.00 33.59 167 ARG A C 1
ATOM 1266 O O . ARG A 1 167 ? 22.534 8.305 -40.575 1.00 33.59 167 ARG A O 1
ATOM 1273 N N . PRO A 1 168 ? 22.562 9.800 -42.253 1.00 39.38 168 PRO A N 1
ATOM 1274 C CA . PRO A 1 168 ? 23.334 8.939 -43.147 1.00 39.38 168 PRO A CA 1
ATOM 1275 C C . PRO A 1 168 ? 24.832 8.943 -42.793 1.00 39.38 168 PRO A C 1
ATOM 1277 O O . PRO A 1 168 ? 25.384 9.962 -42.375 1.00 39.38 168 PRO A O 1
ATOM 1280 N N . GLU A 1 169 ? 25.473 7.788 -42.977 1.00 40.16 169 GLU A N 1
ATOM 1281 C CA . GLU A 1 169 ? 26.919 7.568 -42.837 1.00 40.16 169 GLU A CA 1
ATOM 1282 C C . GLU A 1 169 ? 27.738 8.412 -43.834 1.00 40.16 169 GLU A C 1
ATOM 1284 O O . GLU A 1 169 ? 27.366 8.491 -45.010 1.00 40.16 169 GLU A O 1
ATOM 1289 N N . PRO A 1 170 ? 28.906 8.960 -43.446 1.00 37.41 170 PRO A N 1
ATOM 1290 C CA . PRO A 1 170 ? 29.888 9.442 -44.403 1.00 37.41 170 PRO A CA 1
ATOM 1291 C C . PRO A 1 170 ? 30.955 8.375 -44.694 1.00 37.41 170 PRO A C 1
ATOM 1293 O O . PRO A 1 170 ? 31.644 7.878 -43.802 1.00 37.41 170 PRO A O 1
ATOM 1296 N N . ARG A 1 171 ? 31.116 8.069 -45.988 1.00 33.19 171 ARG A N 1
ATOM 1297 C CA . ARG A 1 171 ? 32.258 7.336 -46.552 1.00 33.19 171 ARG A CA 1
ATOM 1298 C C . ARG A 1 171 ? 33.562 8.088 -46.274 1.00 33.19 171 ARG A C 1
ATOM 1300 O O . ARG A 1 171 ? 33.628 9.304 -46.427 1.00 33.19 171 ARG A O 1
ATOM 1307 N N . GLY A 1 172 ? 34.593 7.342 -45.890 1.00 37.41 172 GLY A N 1
ATOM 1308 C CA . GLY A 1 172 ? 35.904 7.878 -45.544 1.00 37.41 172 GLY A CA 1
ATOM 1309 C C . GLY A 1 172 ? 36.823 8.170 -46.731 1.00 37.41 172 GLY A C 1
ATOM 1310 O O . GLY A 1 172 ? 36.687 7.572 -47.796 1.00 37.41 172 GLY A O 1
ATOM 1311 N N . GLN A 1 173 ? 37.783 9.067 -46.474 1.00 34.81 173 GLN A N 1
ATOM 1312 C CA . GLN A 1 173 ? 39.225 9.044 -46.802 1.00 34.81 173 GLN A CA 1
ATOM 1313 C C . GLN A 1 173 ? 39.819 10.452 -46.540 1.00 34.81 173 GLN A C 1
ATOM 1315 O O . GLN A 1 173 ? 39.064 11.419 -46.496 1.00 34.81 173 GLN A O 1
ATOM 1320 N N . PRO A 1 174 ? 41.150 10.632 -46.464 1.00 43.25 174 PRO A N 1
ATOM 1321 C CA . PRO A 1 174 ? 42.120 10.063 -45.533 1.00 43.25 174 PRO A CA 1
ATOM 1322 C C . PRO A 1 174 ? 42.710 11.151 -44.596 1.00 43.25 174 PRO A C 1
ATOM 1324 O O . PRO A 1 174 ? 42.593 12.351 -44.832 1.00 43.25 174 PRO A O 1
ATOM 1327 N N . ARG A 1 175 ? 43.362 10.724 -43.506 1.00 42.72 175 ARG A N 1
ATOM 1328 C CA . ARG A 1 175 ? 44.053 11.605 -42.541 1.00 42.72 175 ARG A CA 1
ATOM 1329 C C . ARG A 1 175 ? 45.201 12.395 -43.189 1.00 42.72 175 ARG A C 1
ATOM 1331 O O . ARG A 1 175 ? 46.004 11.775 -43.886 1.00 42.72 175 ARG A O 1
ATOM 1338 N N . PRO A 1 176 ? 45.429 13.652 -42.768 1.00 37.78 176 PRO A N 1
ATOM 1339 C CA . PRO A 1 176 ? 46.766 14.200 -42.652 1.00 37.78 176 PRO A CA 1
ATOM 1340 C C . PRO A 1 176 ? 47.247 14.252 -41.190 1.00 37.78 176 PRO A C 1
ATOM 1342 O O . PRO A 1 176 ? 46.482 14.300 -40.230 1.00 37.78 176 PRO A O 1
ATOM 1345 N N . SER A 1 177 ? 48.567 14.152 -41.104 1.00 37.94 177 SER A N 1
ATOM 1346 C CA . SER A 1 177 ? 49.523 14.264 -40.002 1.00 37.94 177 SER A CA 1
ATOM 1347 C C . SER A 1 177 ? 49.105 14.873 -38.658 1.00 37.94 177 SER A C 1
ATOM 1349 O O . SER A 1 177 ? 48.529 15.953 -38.564 1.00 37.94 177 SER A O 1
ATOM 1351 N N . ARG A 1 178 ? 49.618 14.219 -37.607 1.00 51.62 178 ARG A N 1
ATOM 1352 C CA . ARG A 1 178 ? 49.924 14.791 -36.291 1.00 51.62 178 ARG A CA 1
ATOM 1353 C C . ARG A 1 178 ? 50.660 16.132 -36.420 1.00 51.62 178 ARG A C 1
ATOM 1355 O O . ARG A 1 178 ? 51.767 16.151 -36.948 1.00 51.62 178 ARG A O 1
ATOM 1362 N N . SER A 1 179 ? 50.112 17.181 -35.814 1.00 41.69 179 SER A N 1
ATOM 1363 C CA . SER A 1 179 ? 50.880 18.282 -35.221 1.00 41.69 179 SER A CA 1
ATOM 1364 C C . SER A 1 179 ? 49.974 19.113 -34.310 1.00 41.69 179 SER A C 1
ATOM 1366 O O . SER A 1 179 ? 48.915 19.560 -34.741 1.00 41.69 179 SER A O 1
ATOM 1368 N N . THR A 1 180 ? 50.430 19.280 -33.064 1.00 46.72 180 THR A N 1
ATOM 1369 C CA . THR A 1 180 ? 49.944 20.195 -32.015 1.00 46.72 180 THR A CA 1
ATOM 1370 C C . THR A 1 180 ? 48.484 20.031 -31.593 1.00 46.72 180 THR A C 1
ATOM 1372 O O . THR A 1 180 ? 47.585 20.683 -32.115 1.00 46.72 180 THR A O 1
ATOM 1375 N N . GLU A 1 181 ? 48.273 19.190 -30.574 1.00 52.25 181 GLU A N 1
ATOM 1376 C CA . GLU A 1 181 ? 47.154 19.331 -29.637 1.00 52.25 181 GLU A CA 1
ATOM 1377 C C . GLU A 1 181 ? 47.035 20.806 -29.242 1.00 52.25 181 GLU A C 1
ATOM 1379 O O . GLU A 1 181 ? 47.950 21.381 -28.651 1.00 52.25 181 GLU A O 1
ATOM 1384 N N . ASN A 1 182 ? 45.930 21.429 -29.642 1.00 61.91 182 ASN A N 1
ATOM 1385 C CA . ASN A 1 182 ? 45.641 22.820 -29.346 1.00 61.91 182 ASN A CA 1
ATOM 1386 C C . ASN A 1 182 ? 45.496 22.933 -27.823 1.00 61.91 182 ASN A C 1
ATOM 1388 O O . ASN A 1 182 ? 44.519 22.441 -27.251 1.00 61.91 182 ASN A O 1
ATOM 1392 N N . THR A 1 183 ? 46.469 23.551 -27.154 1.00 68.25 183 THR A N 1
ATOM 1393 C CA . THR A 1 183 ? 46.497 23.751 -25.694 1.00 68.25 183 THR A CA 1
ATOM 1394 C C . THR A 1 183 ? 45.187 24.365 -25.183 1.00 68.25 183 THR A C 1
ATOM 1396 O O . THR A 1 183 ? 44.745 24.076 -24.073 1.00 68.25 183 THR A O 1
ATOM 1399 N N . ASP A 1 184 ? 44.517 25.146 -26.033 1.00 74.44 184 ASP A N 1
ATOM 1400 C CA . ASP A 1 184 ? 43.214 25.756 -25.780 1.00 74.44 184 ASP A CA 1
ATOM 1401 C C . ASP A 1 184 ? 42.043 24.768 -25.729 1.00 74.44 184 ASP A C 1
ATOM 1403 O O . ASP A 1 184 ? 41.140 24.946 -24.911 1.00 74.44 184 ASP A O 1
ATOM 1407 N N . GLU A 1 185 ? 42.036 23.714 -26.549 1.00 77.12 185 GLU A N 1
ATOM 1408 C CA . GLU A 1 185 ? 40.968 22.706 -26.517 1.00 77.12 185 GLU A CA 1
ATOM 1409 C C . GLU A 1 185 ? 41.099 21.813 -25.277 1.00 77.12 185 GLU A C 1
ATOM 1411 O O . GLU A 1 185 ? 40.108 21.539 -24.598 1.00 77.12 185 GLU A O 1
ATOM 1416 N N . LEU A 1 186 ? 42.330 21.427 -24.921 1.00 80.44 186 LEU A N 1
ATOM 1417 C CA . LEU A 1 186 ? 42.610 20.692 -23.683 1.00 80.44 186 LEU A CA 1
ATOM 1418 C C . LEU A 1 186 ? 42.261 21.519 -22.439 1.00 80.44 186 LEU A C 1
ATOM 1420 O O . LEU A 1 186 ? 41.693 20.979 -21.487 1.00 80.44 186 LEU A O 1
ATOM 1424 N N . ARG A 1 187 ? 42.543 22.830 -22.456 1.00 83.94 187 ARG A N 1
ATOM 1425 C CA . ARG A 1 187 ? 42.153 23.759 -21.387 1.00 83.94 187 ARG A CA 1
ATOM 1426 C C . ARG A 1 187 ? 40.632 23.855 -21.243 1.00 83.94 187 ARG A C 1
ATOM 1428 O O . ARG A 1 187 ? 40.132 23.640 -20.144 1.00 83.94 187 ARG A O 1
ATOM 1435 N N . ARG A 1 188 ? 39.891 24.061 -22.339 1.00 85.75 188 ARG A N 1
ATOM 1436 C CA . ARG A 1 188 ? 38.414 24.112 -22.315 1.00 85.75 188 ARG A CA 1
ATOM 1437 C C . ARG A 1 188 ? 37.791 22.813 -21.803 1.00 85.75 188 ARG A C 1
ATOM 1439 O O . ARG A 1 188 ? 36.882 22.854 -20.981 1.00 85.75 188 ARG A O 1
ATOM 1446 N N . ARG A 1 189 ? 38.303 21.655 -22.239 1.00 87.06 189 ARG A N 1
ATOM 1447 C CA . ARG A 1 189 ? 37.837 20.346 -21.746 1.00 87.06 189 ARG A CA 1
ATOM 1448 C C . ARG A 1 189 ? 38.129 20.147 -20.260 1.00 87.06 189 ARG A C 1
ATOM 1450 O O . ARG A 1 189 ? 37.318 19.541 -19.565 1.00 87.06 189 ARG A O 1
ATOM 1457 N N . ARG A 1 190 ? 39.269 20.641 -19.765 1.00 88.81 190 ARG A N 1
ATOM 1458 C CA . ARG A 1 190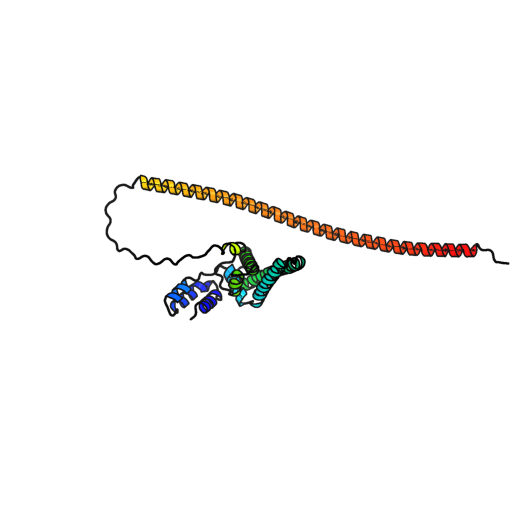 ? 39.603 20.604 -18.334 1.00 88.81 190 ARG A CA 1
ATOM 1459 C C . ARG A 1 190 ? 38.650 21.482 -17.522 1.00 88.81 190 ARG A C 1
ATOM 1461 O O . ARG A 1 190 ? 38.097 20.994 -16.546 1.00 88.81 190 ARG A O 1
ATOM 1468 N N . GLU A 1 191 ? 38.410 22.717 -17.955 1.00 91.94 191 GLU A N 1
ATOM 1469 C CA . GLU A 1 191 ? 37.477 23.649 -17.300 1.00 91.94 191 GLU A CA 1
ATOM 1470 C C . GLU A 1 191 ? 36.039 23.106 -17.284 1.00 91.94 191 GLU A C 1
ATOM 1472 O O . GLU A 1 191 ? 35.342 23.192 -16.274 1.00 91.94 191 GLU A O 1
ATOM 1477 N N . GLU A 1 192 ? 35.598 22.488 -18.381 1.00 91.81 192 GLU A N 1
ATOM 1478 C CA . GLU A 1 192 ? 34.297 21.824 -18.453 1.00 91.81 192 GLU A CA 1
ATOM 1479 C C . GLU A 1 192 ? 34.209 20.605 -17.533 1.00 91.81 192 GLU A C 1
ATOM 1481 O O . GLU A 1 192 ? 33.225 20.462 -16.808 1.00 91.81 192 GLU A O 1
ATOM 1486 N N . ARG A 1 193 ? 35.247 19.761 -17.497 1.00 92.44 193 ARG A N 1
ATOM 1487 C CA . ARG A 1 193 ? 35.311 18.624 -16.573 1.00 92.44 193 ARG A CA 1
ATOM 1488 C C . ARG A 1 193 ? 35.267 19.090 -15.118 1.00 92.44 193 ARG A C 1
ATOM 1490 O O . ARG A 1 193 ? 34.528 18.506 -14.339 1.00 92.44 193 ARG A O 1
ATOM 1497 N N . GLU A 1 194 ? 36.007 20.138 -14.763 1.00 94.06 194 GLU A N 1
ATOM 1498 C CA . GLU A 1 194 ? 35.984 20.718 -13.414 1.00 94.06 194 GLU A CA 1
ATOM 1499 C C . GLU A 1 194 ? 34.608 21.289 -13.054 1.00 94.06 194 GLU A C 1
ATOM 1501 O O . GLU A 1 194 ? 34.153 21.118 -11.925 1.00 94.06 194 GLU A O 1
ATOM 1506 N N . ARG A 1 195 ? 33.912 21.933 -14.000 1.00 93.88 195 ARG A N 1
ATOM 1507 C CA . ARG A 1 195 ? 32.541 22.420 -13.786 1.00 93.88 195 ARG A CA 1
ATOM 1508 C C . ARG A 1 195 ? 31.578 21.266 -13.507 1.00 93.88 195 ARG A C 1
ATOM 1510 O O . ARG A 1 195 ? 30.861 21.309 -12.514 1.00 93.88 195 ARG A O 1
ATOM 1517 N N . VAL A 1 196 ? 31.606 20.228 -14.343 1.00 93.81 196 VAL A N 1
ATOM 1518 C CA . VAL A 1 196 ? 30.756 19.037 -14.182 1.00 93.81 196 VAL A CA 1
ATOM 1519 C C . VAL A 1 196 ? 31.087 18.291 -12.885 1.00 93.81 196 VAL A C 1
ATOM 1521 O O . VAL A 1 196 ? 30.186 17.790 -12.221 1.00 93.81 196 VAL A O 1
ATOM 1524 N N . GLU A 1 197 ? 32.362 18.235 -12.493 1.00 93.19 197 GLU A N 1
ATOM 1525 C CA . GLU A 1 197 ? 32.805 17.614 -11.240 1.00 93.19 197 GLU A CA 1
ATOM 1526 C C . GLU A 1 197 ? 32.261 18.371 -10.017 1.00 93.19 197 GLU A C 1
ATOM 1528 O O . GLU A 1 197 ? 31.681 17.740 -9.136 1.00 93.19 197 GLU A O 1
ATOM 1533 N N . ARG A 1 198 ? 32.315 19.713 -10.015 1.00 94.75 198 ARG A N 1
ATOM 1534 C CA . ARG A 1 198 ? 31.700 20.550 -8.964 1.00 94.75 198 ARG A CA 1
ATOM 1535 C C . ARG A 1 198 ? 30.177 20.415 -8.930 1.00 94.75 198 ARG A C 1
ATOM 1537 O O . ARG A 1 198 ? 29.587 20.288 -7.862 1.00 94.75 198 ARG A O 1
ATOM 1544 N N . GLU A 1 199 ? 29.518 20.415 -10.087 1.00 94.31 199 GLU A N 1
ATOM 1545 C CA . GLU A 1 199 ? 28.067 20.200 -10.168 1.00 94.31 199 GLU A CA 1
ATOM 1546 C C . GLU A 1 199 ? 27.679 18.821 -9.609 1.00 94.31 199 GLU A C 1
ATOM 1548 O O . GLU A 1 199 ? 26.740 18.716 -8.819 1.00 94.31 199 GLU A O 1
ATOM 1553 N N . ALA A 1 200 ? 28.437 17.772 -9.939 1.00 93.19 200 ALA A N 1
ATOM 1554 C CA . ALA A 1 200 ? 28.218 16.430 -9.410 1.00 93.19 200 ALA A CA 1
ATOM 1555 C C . ALA A 1 200 ? 28.466 16.341 -7.895 1.00 93.19 200 ALA A C 1
ATOM 1557 O O . ALA A 1 200 ? 27.728 15.638 -7.205 1.00 93.19 200 ALA A O 1
ATOM 1558 N N . GLU A 1 201 ? 29.473 17.042 -7.372 1.00 95.69 201 GLU A N 1
ATOM 1559 C CA . GLU A 1 201 ? 29.753 17.131 -5.936 1.00 95.69 201 GLU A CA 1
ATOM 1560 C C . GLU A 1 201 ? 28.599 17.811 -5.190 1.00 95.69 201 GLU A C 1
ATOM 1562 O O . GLU A 1 201 ? 28.003 17.196 -4.308 1.00 95.69 201 GLU A O 1
ATOM 1567 N N . THR A 1 202 ? 28.160 18.992 -5.638 1.00 95.75 202 THR A N 1
ATOM 1568 C CA . THR A 1 202 ? 27.008 19.679 -5.024 1.00 95.75 202 THR A CA 1
ATOM 1569 C C . THR A 1 202 ? 25.711 18.866 -5.112 1.00 95.75 202 THR A C 1
ATOM 1571 O O . THR A 1 202 ? 24.888 18.891 -4.196 1.00 95.75 202 THR A O 1
ATOM 1574 N N . ALA A 1 203 ? 25.504 18.108 -6.195 1.00 91.31 203 ALA A N 1
ATOM 1575 C CA . ALA A 1 203 ? 24.357 17.212 -6.321 1.00 91.31 203 ALA A CA 1
ATOM 1576 C C . ALA A 1 203 ? 24.431 16.031 -5.336 1.00 91.31 203 ALA A C 1
ATOM 1578 O O . ALA A 1 203 ? 23.399 15.630 -4.792 1.00 91.31 203 ALA A O 1
ATOM 1579 N N . ARG A 1 204 ? 25.631 15.487 -5.080 1.00 94.06 204 ARG A N 1
ATOM 1580 C CA . ARG A 1 204 ? 25.850 14.438 -4.070 1.00 94.06 204 ARG A CA 1
ATOM 1581 C C . ARG A 1 204 ? 25.597 14.961 -2.662 1.00 94.06 204 ARG A C 1
ATOM 1583 O O . ARG A 1 204 ? 24.850 14.321 -1.934 1.00 94.06 204 ARG A O 1
ATOM 1590 N N . GLU A 1 205 ? 26.114 16.139 -2.323 1.00 95.50 205 GLU A N 1
ATOM 1591 C CA . GLU A 1 205 ? 25.870 16.777 -1.022 1.00 95.50 205 GLU A CA 1
ATOM 1592 C C . GLU A 1 205 ? 24.372 17.003 -0.779 1.00 95.50 205 GLU A C 1
ATOM 1594 O O . GLU A 1 205 ? 23.839 16.607 0.255 1.00 95.50 205 GLU A O 1
ATOM 1599 N N . ARG A 1 206 ? 23.650 17.548 -1.771 1.00 95.19 206 ARG A N 1
ATOM 1600 C CA . ARG A 1 206 ? 22.190 17.731 -1.679 1.00 95.19 206 ARG A CA 1
ATOM 1601 C C . ARG A 1 206 ? 21.449 16.412 -1.489 1.00 95.19 206 ARG A C 1
ATOM 1603 O O . ARG A 1 206 ? 20.496 16.360 -0.713 1.00 95.19 206 ARG A O 1
ATOM 1610 N N . ARG A 1 207 ? 21.862 15.355 -2.198 1.00 96.56 207 ARG A N 1
ATOM 1611 C CA . ARG A 1 207 ? 21.292 14.012 -2.034 1.00 96.56 207 ARG A CA 1
ATOM 1612 C C . ARG A 1 207 ? 21.526 13.497 -0.616 1.00 96.56 207 ARG A C 1
ATOM 1614 O O . ARG A 1 207 ? 20.599 12.945 -0.035 1.00 96.56 207 ARG A O 1
ATOM 1621 N N . ASP A 1 208 ? 22.724 13.675 -0.076 1.00 94.00 208 ASP A N 1
ATOM 1622 C CA . ASP A 1 208 ? 23.087 13.164 1.247 1.00 94.00 208 ASP A CA 1
ATOM 1623 C C . ASP A 1 208 ? 22.311 13.892 2.350 1.00 94.00 208 ASP A C 1
ATOM 1625 O O . ASP A 1 208 ? 21.663 13.238 3.164 1.00 94.00 208 ASP A O 1
ATOM 1629 N N . THR A 1 209 ? 22.205 15.222 2.280 1.00 95.19 209 THR A N 1
ATOM 1630 C CA . THR A 1 209 ? 21.339 16.001 3.182 1.00 95.19 209 THR A CA 1
ATOM 1631 C C . THR A 1 209 ? 19.862 15.599 3.064 1.00 95.19 209 THR A C 1
ATOM 1633 O O . THR A 1 209 ? 19.159 15.477 4.071 1.00 95.19 209 THR A O 1
ATOM 1636 N N . ALA A 1 210 ? 19.359 15.365 1.846 1.00 88.44 210 ALA A N 1
ATOM 1637 C CA . ALA A 1 210 ? 17.984 14.904 1.648 1.00 88.44 210 ALA A CA 1
ATOM 1638 C C . ALA A 1 210 ? 17.762 13.490 2.219 1.00 88.44 210 ALA A C 1
ATOM 1640 O O . ALA A 1 210 ? 16.707 13.217 2.795 1.00 88.44 210 ALA A O 1
ATOM 1641 N N . ALA A 1 211 ? 18.752 12.601 2.099 1.00 90.25 211 ALA A N 1
ATOM 1642 C CA . ALA A 1 211 ? 18.703 11.251 2.651 1.00 90.25 211 ALA A CA 1
ATOM 1643 C C . ALA A 1 211 ? 18.706 11.257 4.189 1.00 90.25 211 ALA A C 1
ATOM 1645 O O . ALA A 1 211 ? 17.920 10.524 4.793 1.00 90.25 211 ALA A O 1
ATOM 1646 N N . GLU A 1 212 ? 19.519 12.109 4.816 1.00 95.56 212 GLU A N 1
ATOM 1647 C CA . GLU A 1 212 ? 19.523 12.320 6.271 1.00 95.56 212 GLU A CA 1
ATOM 1648 C C . GLU A 1 212 ? 18.172 12.859 6.755 1.00 95.56 212 GLU A C 1
ATOM 1650 O O . GLU A 1 212 ? 17.547 12.269 7.637 1.00 95.56 212 GLU A O 1
ATOM 1655 N N . THR A 1 213 ? 17.649 13.894 6.091 1.00 94.19 213 THR A N 1
ATOM 1656 C CA . THR A 1 213 ? 16.332 14.473 6.408 1.00 94.19 213 THR A CA 1
ATOM 1657 C C . THR A 1 213 ? 15.216 13.424 6.311 1.00 94.19 213 THR A C 1
ATOM 1659 O O . THR A 1 213 ? 14.326 13.360 7.165 1.00 94.19 213 THR A O 1
ATOM 1662 N N . LEU A 1 214 ? 15.257 12.563 5.286 1.00 93.25 214 LEU A N 1
ATOM 1663 C CA . LEU A 1 214 ? 14.305 11.464 5.123 1.00 93.25 214 LEU A CA 1
ATOM 1664 C C . LEU A 1 214 ? 14.445 10.414 6.234 1.00 93.25 214 LEU A C 1
ATOM 1666 O O . LEU A 1 214 ? 13.432 9.912 6.729 1.00 93.25 214 LEU A O 1
ATOM 1670 N N . ALA A 1 215 ? 15.671 10.067 6.629 1.00 94.38 215 ALA A N 1
ATOM 1671 C CA . ALA A 1 215 ? 15.920 9.125 7.715 1.00 94.38 215 ALA A CA 1
ATOM 1672 C C . ALA A 1 215 ? 15.368 9.654 9.049 1.00 94.38 215 ALA A C 1
ATOM 1674 O O . ALA A 1 215 ? 14.646 8.933 9.739 1.00 94.38 215 ALA A O 1
ATOM 1675 N N . GLU A 1 216 ? 15.605 10.927 9.367 1.00 94.81 216 GLU A N 1
ATOM 1676 C CA . GLU A 1 216 ? 15.057 11.586 10.557 1.00 94.81 216 GLU A CA 1
ATOM 1677 C C . GLU A 1 216 ? 13.527 11.649 10.538 1.00 94.81 216 GLU A C 1
ATOM 1679 O O . GLU A 1 216 ? 12.871 11.362 11.542 1.00 94.81 216 GLU A O 1
ATOM 1684 N N . ALA A 1 217 ? 12.932 12.001 9.394 1.00 88.38 217 ALA A N 1
ATOM 1685 C CA . ALA A 1 217 ? 11.480 12.023 9.237 1.00 88.38 217 ALA A CA 1
ATOM 1686 C C . ALA A 1 217 ? 10.865 10.628 9.445 1.00 88.38 217 ALA A C 1
ATOM 1688 O O . ALA A 1 217 ? 9.834 10.500 10.106 1.00 88.38 217 ALA A O 1
ATOM 1689 N N . ARG A 1 218 ? 11.517 9.570 8.941 1.00 94.00 218 ARG A N 1
ATOM 1690 C CA . ARG A 1 218 ? 11.092 8.175 9.146 1.00 94.00 218 ARG A CA 1
ATOM 1691 C C . ARG A 1 218 ? 11.184 7.750 10.608 1.00 94.00 218 ARG A C 1
ATOM 1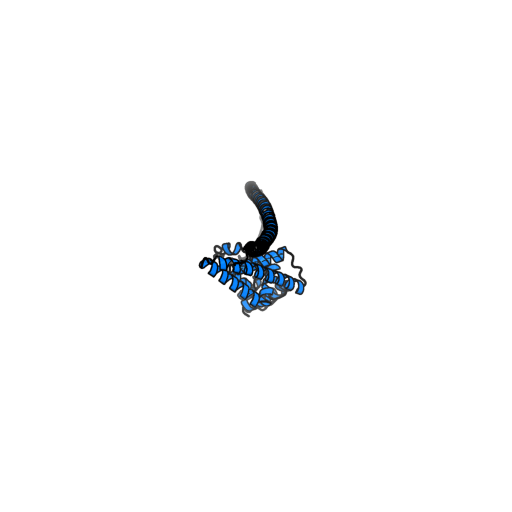693 O O . ARG A 1 218 ? 10.264 7.091 11.088 1.00 94.00 218 ARG A O 1
ATOM 1700 N N . THR A 1 219 ? 12.249 8.125 11.315 1.00 95.94 219 THR A N 1
ATOM 1701 C CA . THR A 1 219 ? 12.382 7.851 12.755 1.00 95.94 219 THR A CA 1
ATOM 1702 C C . THR A 1 219 ? 11.270 8.539 13.541 1.00 95.94 219 THR A C 1
ATOM 1704 O O . THR A 1 219 ? 10.535 7.859 14.253 1.00 95.94 219 THR A O 1
ATOM 1707 N N . ARG A 1 220 ? 11.039 9.840 13.308 1.00 96.12 220 ARG A N 1
ATOM 1708 C CA . ARG A 1 220 ? 9.947 10.587 13.959 1.00 96.12 220 ARG A CA 1
ATOM 1709 C C . ARG A 1 220 ? 8.567 9.988 13.678 1.00 96.12 220 ARG A C 1
ATOM 1711 O O . ARG A 1 220 ? 7.729 9.920 14.571 1.00 96.12 220 ARG A O 1
ATOM 1718 N N . ALA A 1 221 ? 8.320 9.526 12.452 1.00 86.81 221 ALA A N 1
ATOM 1719 C CA . ALA A 1 221 ? 7.056 8.880 12.098 1.00 86.81 221 ALA A CA 1
ATOM 1720 C C . ALA A 1 221 ? 6.844 7.548 12.843 1.00 86.81 221 ALA A C 1
ATOM 1722 O O . ALA A 1 221 ? 5.724 7.251 13.270 1.00 86.81 221 ALA A O 1
ATOM 1723 N N . ARG A 1 222 ? 7.907 6.751 13.024 1.00 94.81 222 ARG A N 1
ATOM 1724 C CA . ARG A 1 222 ? 7.862 5.503 13.805 1.00 94.81 222 ARG A CA 1
ATOM 1725 C C . ARG A 1 222 ? 7.597 5.784 15.281 1.00 94.81 222 ARG A C 1
ATOM 1727 O O . ARG A 1 222 ? 6.662 5.216 15.832 1.00 94.81 222 ARG A O 1
ATOM 1734 N N . GLU A 1 223 ? 8.327 6.725 15.875 1.00 95.31 223 GLU A N 1
ATOM 1735 C CA . GLU A 1 223 ? 8.137 7.137 17.273 1.00 95.31 223 GLU A CA 1
ATOM 1736 C C . GLU A 1 223 ? 6.707 7.631 17.533 1.00 95.31 223 GLU A C 1
ATOM 1738 O O . GLU A 1 223 ? 6.056 7.183 18.477 1.00 95.31 223 GLU A O 1
ATOM 1743 N N . ALA A 1 224 ? 6.168 8.475 16.647 1.00 91.06 224 ALA A N 1
ATOM 1744 C CA . ALA A 1 224 ? 4.785 8.939 16.744 1.00 91.06 224 ALA A CA 1
ATOM 1745 C C . ALA A 1 224 ? 3.770 7.784 16.633 1.00 91.06 224 ALA A C 1
ATOM 1747 O O . ALA A 1 224 ? 2.746 7.775 17.319 1.00 91.06 224 ALA A O 1
ATOM 1748 N N . THR A 1 225 ? 4.047 6.786 15.790 1.00 88.69 225 THR A N 1
ATOM 1749 C CA . THR A 1 225 ? 3.195 5.593 15.652 1.00 88.69 225 THR A CA 1
ATOM 1750 C C . THR A 1 225 ? 3.199 4.754 16.933 1.00 88.69 225 THR A C 1
ATOM 1752 O O . THR A 1 225 ? 2.137 4.333 17.405 1.00 88.69 225 THR A O 1
ATOM 1755 N N . ASP A 1 226 ? 4.370 4.552 17.534 1.00 94.00 226 ASP A N 1
ATOM 1756 C CA . ASP A 1 226 ? 4.524 3.808 18.787 1.00 94.00 226 ASP A CA 1
ATOM 1757 C C . ASP A 1 226 ? 3.864 4.534 19.968 1.00 94.00 226 ASP A C 1
ATOM 1759 O O . ASP A 1 226 ? 3.210 3.906 20.815 1.00 94.00 226 ASP A O 1
ATOM 1763 N N . GLU A 1 227 ? 3.942 5.867 19.996 1.00 96.44 227 GLU A N 1
ATOM 1764 C CA . GLU A 1 227 ? 3.239 6.692 20.976 1.00 96.44 227 GLU A CA 1
ATOM 1765 C C . GLU A 1 227 ? 1.716 6.555 20.838 1.00 96.44 227 GLU A C 1
ATOM 1767 O O . GLU A 1 227 ? 1.025 6.295 21.830 1.00 96.44 227 GLU A O 1
ATOM 1772 N N . VAL A 1 228 ? 1.178 6.625 19.615 1.00 94.06 228 VAL A N 1
ATOM 1773 C CA . VAL A 1 228 ? -0.256 6.410 19.351 1.00 94.06 228 VAL A CA 1
ATOM 1774 C C . VAL A 1 228 ? -0.709 5.032 19.835 1.00 94.06 228 VAL A C 1
ATOM 1776 O O . VAL A 1 228 ? -1.755 4.916 20.483 1.00 94.06 228 VAL A O 1
ATOM 1779 N N . ASN A 1 229 ? 0.067 3.981 19.568 1.00 91.31 229 ASN A N 1
ATOM 1780 C CA . ASN A 1 229 ? -0.255 2.625 20.017 1.00 91.31 229 ASN A CA 1
ATOM 1781 C C . ASN A 1 229 ? -0.243 2.512 21.548 1.00 91.31 229 ASN A C 1
ATOM 1783 O O . ASN A 1 229 ? -1.160 1.935 22.143 1.00 91.31 229 ASN A O 1
ATOM 1787 N N . THR A 1 230 ? 0.735 3.142 22.199 1.00 97.00 230 THR A N 1
ATOM 1788 C CA . THR A 1 230 ? 0.822 3.214 23.662 1.00 97.00 230 THR A CA 1
ATOM 1789 C C . THR A 1 230 ? -0.381 3.944 24.264 1.00 97.00 230 THR A C 1
ATOM 1791 O O . THR A 1 230 ? -0.983 3.473 25.235 1.00 97.00 230 THR A O 1
ATOM 1794 N N . LEU A 1 231 ? -0.778 5.079 23.684 1.00 95.81 231 LEU A N 1
ATOM 1795 C CA . LEU A 1 231 ? -1.939 5.852 24.129 1.00 95.81 231 LEU A CA 1
ATOM 1796 C C . LEU A 1 231 ? -3.249 5.082 23.930 1.00 95.81 231 LEU A C 1
ATOM 1798 O O . LEU A 1 231 ? -4.095 5.086 24.824 1.00 95.81 231 LEU A O 1
ATOM 1802 N N . ARG A 1 232 ? -3.401 4.346 22.823 1.00 95.56 232 ARG A N 1
ATOM 1803 C CA . ARG A 1 232 ? -4.554 3.455 22.598 1.00 95.56 232 ARG A CA 1
ATOM 1804 C C . ARG A 1 232 ? -4.647 2.359 23.657 1.00 95.56 232 ARG A C 1
ATOM 1806 O O . ARG A 1 232 ? -5.727 2.131 24.200 1.00 95.56 232 ARG A O 1
ATOM 1813 N N . ALA A 1 233 ? -3.530 1.722 24.008 1.00 93.56 233 ALA A N 1
ATOM 1814 C CA . ALA A 1 233 ? -3.507 0.711 25.066 1.00 93.56 233 ALA A CA 1
ATOM 1815 C C . ALA A 1 233 ? -3.909 1.302 26.432 1.00 93.56 233 ALA A C 1
ATOM 1817 O O . ALA A 1 233 ? -4.711 0.708 27.163 1.00 93.56 233 ALA A O 1
ATOM 1818 N N . LYS A 1 234 ? -3.413 2.506 26.759 1.00 96.69 234 LYS A N 1
ATOM 1819 C CA . LYS A 1 234 ? -3.812 3.246 27.969 1.00 96.69 234 LYS A CA 1
ATOM 1820 C C . LYS A 1 234 ? -5.304 3.595 27.959 1.00 96.69 234 LYS A C 1
ATOM 1822 O O . LYS A 1 234 ? -5.963 3.410 28.981 1.00 96.69 234 LYS A O 1
ATOM 1827 N N . LEU A 1 235 ? -5.846 4.028 26.819 1.00 96.94 235 LEU A N 1
ATOM 1828 C CA . LEU A 1 235 ? -7.264 4.356 26.665 1.00 96.94 235 LEU A CA 1
ATOM 1829 C C . LEU A 1 235 ? -8.160 3.137 26.917 1.00 96.94 235 LEU A C 1
ATOM 1831 O O . LEU A 1 235 ? -9.098 3.230 27.705 1.00 96.94 235 LEU A O 1
ATOM 1835 N N . VAL A 1 236 ? -7.840 1.979 26.331 1.00 96.44 236 VAL A N 1
ATOM 1836 C CA . VAL A 1 236 ? -8.595 0.732 26.559 1.00 96.44 236 VAL A CA 1
ATOM 1837 C C . VAL A 1 236 ? -8.597 0.356 28.044 1.00 96.44 236 VAL A C 1
ATOM 1839 O O . VAL A 1 236 ? -9.633 -0.027 28.593 1.00 96.44 236 VAL A O 1
ATOM 1842 N N . LYS A 1 237 ? -7.451 0.489 28.725 1.00 96.31 237 LYS A N 1
ATOM 1843 C CA . LYS A 1 237 ? -7.347 0.238 30.169 1.00 96.31 237 LYS A CA 1
ATOM 1844 C C . LYS A 1 237 ? -8.208 1.223 30.972 1.00 96.31 237 LYS A C 1
ATOM 1846 O O . LYS A 1 237 ? -8.952 0.790 31.850 1.00 96.31 237 LYS A O 1
ATOM 1851 N N . ALA A 1 238 ? -8.158 2.514 30.647 1.00 95.81 238 ALA A N 1
ATOM 1852 C CA . ALA A 1 238 ? -8.963 3.544 31.304 1.00 95.81 238 ALA A CA 1
ATOM 1853 C C . ALA A 1 238 ? -10.474 3.311 31.122 1.00 95.81 238 ALA A C 1
ATOM 1855 O O . ALA A 1 238 ? -11.216 3.351 32.099 1.00 95.81 238 ALA A O 1
ATOM 1856 N N . GLN A 1 239 ? -10.923 2.968 29.911 1.00 97.25 239 GLN A N 1
ATOM 1857 C CA . GLN A 1 239 ? -12.327 2.648 29.620 1.00 97.25 239 GLN A CA 1
ATOM 1858 C C . GLN A 1 239 ? -12.827 1.424 30.400 1.00 97.25 239 GLN A C 1
ATOM 1860 O O . GLN A 1 239 ? -13.962 1.399 30.876 1.00 97.25 239 GLN A O 1
ATOM 1865 N N . ARG A 1 240 ? -11.982 0.398 30.577 1.00 98.06 240 ARG A N 1
ATOM 1866 C CA . ARG A 1 240 ? -12.330 -0.762 31.415 1.00 98.06 240 ARG A CA 1
ATOM 1867 C C . ARG A 1 240 ? -12.545 -0.356 32.872 1.00 98.06 240 ARG A C 1
ATOM 1869 O O . ARG A 1 240 ? -13.546 -0.763 33.457 1.00 98.06 240 ARG A O 1
ATOM 1876 N N . TYR A 1 241 ? -11.651 0.454 33.442 1.00 96.44 241 TYR A N 1
ATOM 1877 C CA . TYR A 1 241 ? -11.820 0.951 34.811 1.00 96.44 241 TYR A CA 1
ATOM 1878 C C . TYR A 1 241 ? -13.045 1.846 34.959 1.00 96.44 241 TYR A C 1
ATOM 1880 O O . TYR A 1 241 ? -13.794 1.682 35.915 1.00 96.44 241 TYR A O 1
ATOM 1888 N N . GLU A 1 242 ? -13.291 2.734 33.998 1.00 98.00 242 GLU A N 1
ATOM 1889 C CA . GLU A 1 242 ? -14.483 3.580 33.971 1.00 98.00 242 GLU A CA 1
ATOM 1890 C C . GLU A 1 242 ? -15.766 2.729 33.987 1.00 98.00 242 GLU A C 1
ATOM 1892 O O . GLU A 1 242 ? -16.665 2.966 34.797 1.00 98.00 242 GLU A O 1
ATOM 1897 N N . LYS A 1 243 ? -15.841 1.681 33.154 1.00 97.88 243 LYS A N 1
ATOM 1898 C CA . LYS A 1 243 ? -16.980 0.751 33.132 1.00 97.88 243 LYS A CA 1
ATOM 1899 C C . LYS A 1 243 ? -17.153 0.015 34.464 1.00 97.88 243 LYS A C 1
ATOM 1901 O O . LYS A 1 243 ? -18.280 -0.102 34.943 1.00 97.88 243 LYS A O 1
ATOM 1906 N N . LEU A 1 244 ? -16.064 -0.471 35.062 1.00 98.00 244 LEU A N 1
ATOM 1907 C CA . LEU A 1 244 ? -16.102 -1.145 36.364 1.00 98.00 244 LEU A CA 1
ATOM 1908 C C . LEU A 1 244 ? -16.576 -0.201 37.474 1.00 98.00 244 LEU A C 1
ATOM 1910 O O . LEU A 1 244 ? -17.476 -0.562 38.227 1.00 98.00 244 LEU A O 1
ATOM 1914 N N . ALA A 1 245 ? -16.047 1.022 37.524 1.00 97.69 245 ALA A N 1
ATOM 1915 C CA . ALA A 1 245 ? -16.457 2.035 38.490 1.00 97.69 245 ALA A CA 1
ATOM 1916 C C . ALA A 1 245 ? -17.944 2.390 38.337 1.00 97.69 245 ALA A C 1
ATOM 1918 O O . ALA A 1 245 ? -18.682 2.399 39.318 1.00 97.69 245 ALA A O 1
ATOM 1919 N N . ARG A 1 246 ? -18.429 2.584 37.101 1.00 98.31 246 ARG A N 1
ATOM 1920 C CA . ARG A 1 246 ? -19.862 2.810 36.833 1.00 98.31 246 ARG A CA 1
ATOM 1921 C C . ARG A 1 246 ? -20.744 1.641 37.266 1.00 98.31 246 ARG A C 1
ATOM 1923 O O . ARG A 1 246 ? -21.879 1.855 37.683 1.00 98.31 246 ARG A O 1
ATOM 1930 N N . ASN A 1 247 ? -20.272 0.406 37.121 1.00 97.94 247 ASN A N 1
ATOM 1931 C CA . ASN A 1 247 ? -21.010 -0.767 37.589 1.00 97.94 247 ASN A CA 1
ATOM 1932 C C . ASN A 1 247 ? -21.053 -0.821 39.119 1.00 97.94 247 ASN A C 1
ATOM 1934 O O . ASN A 1 247 ? -22.117 -1.079 39.671 1.00 97.94 247 ASN A O 1
ATOM 1938 N N . ALA A 1 248 ? -19.936 -0.526 39.788 1.00 97.94 248 ALA A N 1
ATOM 1939 C CA . ALA A 1 248 ? -19.862 -0.480 41.245 1.00 97.94 248 ALA A CA 1
ATOM 1940 C C . ALA A 1 248 ? -20.787 0.598 41.831 1.00 97.94 248 ALA A C 1
ATOM 1942 O O . ALA A 1 248 ? -21.529 0.315 42.764 1.00 97.94 248 ALA A O 1
ATOM 1943 N N . VAL A 1 249 ? -20.820 1.796 41.232 1.00 98.25 249 VAL A N 1
ATOM 1944 C CA . VAL A 1 249 ? -21.760 2.860 41.630 1.00 98.25 249 VAL A CA 1
ATOM 1945 C C . VAL A 1 249 ? -23.207 2.383 41.515 1.00 98.25 249 VAL A C 1
ATOM 1947 O O . VAL A 1 249 ? -23.983 2.563 42.448 1.00 98.25 249 VAL A O 1
ATOM 1950 N N . ARG A 1 250 ? -23.573 1.729 40.405 1.00 98.56 250 ARG A N 1
ATOM 1951 C CA . ARG A 1 250 ? -24.930 1.193 40.220 1.00 98.56 250 ARG A CA 1
ATOM 1952 C C . ARG A 1 250 ? -25.283 0.113 41.243 1.00 98.56 250 ARG A C 1
ATOM 1954 O O . ARG A 1 250 ? -26.401 0.111 41.741 1.00 98.56 250 ARG A O 1
ATOM 1961 N N . ALA A 1 251 ? -24.350 -0.783 41.561 1.00 97.75 251 ALA A N 1
ATOM 1962 C CA . ALA A 1 251 ? -24.555 -1.802 42.589 1.00 97.75 251 ALA A CA 1
ATOM 1963 C C . ALA A 1 251 ? -24.770 -1.164 43.972 1.00 97.75 251 ALA A C 1
ATOM 1965 O O . ALA A 1 251 ? -25.771 -1.452 44.620 1.00 97.75 251 ALA A O 1
ATOM 1966 N N . ALA A 1 252 ? -23.911 -0.216 44.360 1.00 98.00 252 ALA A N 1
ATOM 1967 C CA . ALA A 1 252 ? -24.029 0.501 45.629 1.00 98.00 252 ALA A CA 1
ATOM 1968 C C . ALA A 1 252 ? -25.345 1.293 45.743 1.00 98.00 252 ALA A C 1
ATOM 1970 O O . ALA A 1 252 ? -25.949 1.340 46.809 1.00 98.00 252 ALA A O 1
ATOM 1971 N N . GLN A 1 253 ? -25.828 1.883 44.645 1.00 98.50 253 GLN A N 1
ATOM 1972 C CA . GLN A 1 253 ? -27.131 2.559 44.613 1.00 98.50 253 GLN A CA 1
ATOM 1973 C C . GLN A 1 253 ? -28.300 1.594 44.849 1.00 98.50 253 GLN A C 1
ATOM 1975 O O . GLN A 1 253 ? -29.255 1.944 45.541 1.00 98.50 253 GLN A O 1
ATOM 1980 N N . LEU A 1 254 ? -28.238 0.384 44.284 1.00 98.44 254 LEU A N 1
ATOM 1981 C CA . LEU A 1 254 ? -29.263 -0.637 44.505 1.00 98.44 254 LEU A CA 1
ATOM 1982 C C . LEU A 1 254 ? -29.253 -1.131 45.954 1.00 98.44 254 LEU A C 1
ATOM 1984 O O . LEU A 1 254 ? -30.321 -1.216 46.556 1.00 98.44 254 LEU A O 1
ATOM 1988 N N . GLU A 1 255 ? -28.068 -1.402 46.507 1.00 98.12 255 GLU A N 1
ATOM 1989 C CA . GLU A 1 255 ? -27.885 -1.818 47.904 1.00 98.12 255 GLU A CA 1
ATOM 1990 C C . GLU A 1 255 ? -28.384 -0.753 48.887 1.00 98.12 255 GLU A C 1
ATOM 1992 O O . GLU A 1 255 ? -29.133 -1.068 49.815 1.00 98.12 255 GLU A O 1
ATOM 1997 N N . LEU A 1 256 ? -28.050 0.520 48.645 1.00 98.25 256 LEU A N 1
ATOM 1998 C CA . LEU A 1 256 ? -28.565 1.638 49.433 1.00 98.25 256 LEU A CA 1
ATOM 1999 C C . LEU A 1 256 ? -30.096 1.672 49.393 1.00 98.25 256 LEU A C 1
ATOM 2001 O O . LEU A 1 256 ? -30.737 1.675 50.439 1.00 98.25 256 LEU A O 1
ATOM 2005 N N . GLY A 1 257 ? -30.691 1.596 48.200 1.00 98.31 257 GLY A N 1
ATOM 2006 C CA . GLY A 1 257 ? -32.145 1.614 48.056 1.00 98.31 257 GLY A CA 1
ATOM 2007 C C . GLY A 1 257 ? -32.847 0.408 48.693 1.00 98.31 257 GLY A C 1
ATOM 2008 O O . GLY A 1 257 ? -34.020 0.512 49.056 1.00 98.31 257 GLY A O 1
ATOM 2009 N N . THR A 1 258 ? -32.183 -0.749 48.816 1.00 98.25 258 THR A N 1
ATOM 2010 C CA . THR A 1 258 ? -32.707 -1.888 49.591 1.00 98.25 258 THR A CA 1
ATOM 2011 C C . THR A 1 258 ? -32.605 -1.649 51.093 1.00 98.25 258 THR A C 1
ATOM 2013 O O . THR A 1 258 ? -33.598 -1.849 51.791 1.00 98.25 258 THR A O 1
ATOM 2016 N N . ALA A 1 259 ? -31.466 -1.145 51.574 1.00 97.88 259 ALA A N 1
ATOM 2017 C CA . ALA A 1 259 ? -31.250 -0.852 52.988 1.00 97.88 259 ALA A CA 1
ATOM 2018 C C . ALA A 1 259 ? -32.206 0.239 53.500 1.00 97.88 259 ALA A C 1
ATOM 2020 O O . ALA A 1 259 ? -32.768 0.107 54.584 1.00 97.88 259 ALA A O 1
ATOM 2021 N N . GLU A 1 260 ? -32.463 1.277 52.698 1.00 98.19 260 GLU A N 1
ATOM 2022 C CA . GLU A 1 260 ? -33.446 2.325 53.005 1.00 98.19 260 GLU A CA 1
ATOM 2023 C C . GLU A 1 260 ? -34.854 1.739 53.187 1.00 98.19 260 GLU A C 1
ATOM 2025 O O . GLU A 1 260 ? -35.529 2.020 54.178 1.00 98.19 260 GLU A O 1
ATOM 2030 N N . ARG A 1 261 ? -35.287 0.851 52.281 1.00 98.25 261 ARG A N 1
ATOM 2031 C CA . ARG A 1 261 ? -36.597 0.184 52.375 1.00 98.25 261 ARG A CA 1
ATOM 2032 C C . ARG A 1 261 ? -36.716 -0.709 53.610 1.00 98.25 261 ARG A C 1
ATOM 2034 O O . ARG A 1 261 ? -37.780 -0.756 54.229 1.00 98.25 261 ARG A O 1
ATOM 2041 N N . GLU A 1 262 ? -35.656 -1.432 53.958 1.00 97.38 262 GLU A N 1
ATOM 2042 C CA . GLU A 1 262 ? -35.610 -2.267 55.161 1.00 97.38 262 GLU A CA 1
ATOM 2043 C C . GLU A 1 262 ? -35.674 -1.424 56.436 1.00 97.38 262 GLU A C 1
ATOM 2045 O O . GLU A 1 262 ? -36.488 -1.719 57.316 1.00 97.38 262 GLU A O 1
ATOM 2050 N N . ALA A 1 263 ? -34.897 -0.340 56.502 1.00 97.38 263 ALA A N 1
ATOM 2051 C CA . ALA A 1 263 ? -34.914 0.601 57.616 1.00 97.38 263 ALA A CA 1
ATOM 2052 C C . ALA A 1 263 ? -36.308 1.218 57.804 1.00 97.38 263 ALA A C 1
ATOM 2054 O O . ALA A 1 263 ? -36.872 1.154 58.896 1.00 97.38 263 ALA A O 1
ATOM 2055 N N . GLU A 1 264 ? -36.929 1.714 56.730 1.00 97.81 264 GLU A N 1
ATOM 2056 C CA . GLU A 1 264 ? -38.289 2.251 56.796 1.00 97.81 264 GLU A CA 1
ATOM 2057 C C . GLU A 1 264 ? -39.314 1.213 57.282 1.00 97.81 264 GLU A C 1
ATOM 2059 O O . GLU A 1 264 ? -40.235 1.539 58.038 1.00 97.81 264 GLU A O 1
ATOM 2064 N N . ASN A 1 265 ? -39.198 -0.041 56.833 1.00 96.94 265 ASN A N 1
ATOM 2065 C CA . ASN A 1 265 ? -40.078 -1.125 57.268 1.00 96.94 265 ASN A CA 1
ATOM 2066 C C . ASN A 1 265 ? -39.904 -1.434 58.758 1.00 96.94 265 ASN A C 1
ATOM 2068 O O . ASN A 1 265 ? -40.909 -1.585 59.458 1.00 96.94 265 ASN A O 1
ATOM 2072 N N . ALA A 1 266 ? -38.661 -1.483 59.241 1.00 95.94 266 ALA A N 1
ATOM 2073 C CA . ALA A 1 266 ? -38.348 -1.694 60.649 1.00 95.94 266 ALA A CA 1
ATOM 2074 C C . ALA A 1 266 ? -38.896 -0.554 61.520 1.00 95.94 266 ALA A C 1
ATOM 2076 O O . ALA A 1 266 ? -39.584 -0.810 62.509 1.00 95.94 266 ALA A O 1
ATOM 2077 N N . GLU A 1 267 ? -38.708 0.703 61.110 1.00 96.06 267 GLU A N 1
ATOM 2078 C CA . GLU A 1 267 ? -39.289 1.849 61.814 1.00 96.06 267 GLU A CA 1
ATOM 2079 C C . GLU A 1 267 ? -40.824 1.817 61.815 1.00 96.06 267 GLU A C 1
ATOM 2081 O O . GLU A 1 267 ? -41.467 2.125 62.820 1.00 96.06 267 GLU A O 1
ATOM 2086 N N . ARG A 1 268 ? -41.450 1.448 60.686 1.00 95.12 268 ARG A N 1
ATOM 2087 C CA . ARG A 1 268 ? -42.910 1.281 60.602 1.00 95.12 268 ARG A CA 1
ATOM 2088 C C . ARG A 1 268 ? -43.409 0.180 61.537 1.00 95.12 268 ARG A C 1
ATOM 2090 O O . ARG A 1 268 ? -44.518 0.309 62.049 1.00 95.12 268 ARG A O 1
ATOM 2097 N N . ALA A 1 269 ? -42.651 -0.896 61.736 1.00 93.44 269 ALA A N 1
ATOM 2098 C CA . ALA A 1 269 ? -42.999 -1.957 62.679 1.00 93.44 269 ALA A CA 1
ATOM 2099 C C . ALA A 1 269 ? -42.868 -1.481 64.134 1.00 93.44 269 ALA A C 1
ATOM 2101 O O . ALA A 1 269 ? -43.802 -1.671 64.912 1.00 93.44 269 ALA A O 1
ATOM 2102 N N . LEU A 1 270 ? -41.781 -0.779 64.473 1.00 93.94 270 LEU A N 1
ATOM 2103 C CA . LEU A 1 270 ? -41.575 -0.185 65.799 1.00 93.94 270 LEU A CA 1
ATOM 2104 C C . LEU A 1 270 ? -42.734 0.754 66.175 1.00 93.94 270 LEU A C 1
ATOM 2106 O O . LEU A 1 270 ? -43.386 0.559 67.199 1.00 93.94 270 LEU A O 1
ATOM 2110 N N . ARG A 1 271 ? -43.092 1.680 65.272 1.00 93.19 271 ARG A N 1
ATOM 2111 C CA . ARG A 1 271 ? -44.212 2.622 65.459 1.00 93.19 271 ARG A CA 1
ATOM 2112 C C . ARG A 1 271 ? -45.566 1.936 65.683 1.00 93.19 271 ARG A C 1
ATOM 2114 O O . ARG A 1 271 ? -46.448 2.524 66.306 1.00 93.19 271 ARG A O 1
ATOM 2121 N N . ARG A 1 272 ? -45.775 0.719 65.161 1.00 89.88 272 ARG A N 1
ATOM 2122 C CA . ARG A 1 272 ? -47.005 -0.056 65.418 1.00 89.88 272 ARG A CA 1
ATOM 2123 C C . ARG A 1 272 ? -47.030 -0.641 66.825 1.00 89.88 272 ARG A C 1
ATOM 2125 O O . ARG A 1 272 ? -48.100 -0.670 67.417 1.00 89.88 272 ARG A O 1
ATOM 2132 N N . HIS A 1 273 ? -45.888 -1.089 67.342 1.00 88.12 273 HIS A N 1
ATOM 2133 C CA . HIS A 1 273 ? -45.784 -1.641 68.694 1.00 88.12 273 HIS A CA 1
ATOM 2134 C C . HIS A 1 273 ? -45.823 -0.567 69.788 1.00 88.12 273 HIS A C 1
ATOM 2136 O O . HIS A 1 273 ? -46.272 -0.849 70.893 1.00 88.12 273 HIS A O 1
ATOM 2142 N N . GLU A 1 274 ? -45.401 0.660 69.483 1.00 86.25 274 GLU A N 1
ATOM 2143 C CA . GLU A 1 274 ? -45.448 1.793 70.420 1.00 86.25 274 GLU A CA 1
ATOM 2144 C C . GLU A 1 274 ? -46.834 2.453 70.530 1.00 86.25 274 GLU A C 1
ATOM 2146 O O . GLU A 1 274 ? -47.066 3.243 71.445 1.00 86.25 274 GLU A O 1
ATOM 2151 N N . ARG A 1 275 ? -47.778 2.152 69.624 1.00 73.12 275 ARG A N 1
ATOM 2152 C CA . ARG A 1 275 ? -49.155 2.653 69.737 1.00 73.12 275 ARG A CA 1
ATOM 2153 C C . ARG A 1 275 ? -49.930 1.815 70.766 1.00 73.12 275 ARG A C 1
ATOM 2155 O O . ARG A 1 275 ? -50.106 0.620 70.530 1.00 73.12 275 ARG A O 1
ATOM 2162 N N . PRO A 1 276 ? -50.417 2.409 71.874 1.00 63.84 276 PRO A N 1
ATOM 2163 C CA . PRO A 1 276 ? -51.191 1.672 72.866 1.00 63.84 276 PRO A CA 1
ATOM 2164 C C . PRO A 1 276 ? -52.496 1.141 72.247 1.00 63.84 276 PRO A C 1
ATOM 2166 O O . PRO A 1 276 ? -53.034 1.775 71.328 1.00 63.84 276 PRO A O 1
ATOM 2169 N N . PRO A 1 277 ? -53.010 -0.013 72.716 1.00 62.44 277 PRO A N 1
ATOM 2170 C CA . PRO A 1 277 ? -54.299 -0.521 72.269 1.00 62.44 277 PRO A CA 1
ATOM 2171 C C . PRO A 1 277 ? -55.371 0.530 72.566 1.00 62.44 277 PRO A C 1
ATOM 2173 O O . PRO A 1 277 ? -55.427 1.080 73.663 1.00 62.44 277 PRO A O 1
ATOM 2176 N N . SER A 1 278 ? -56.167 0.854 71.551 1.00 63.22 278 SER A N 1
ATOM 2177 C CA . SER A 1 278 ? -57.311 1.752 71.689 1.00 63.22 278 SER A CA 1
ATOM 2178 C C . SER A 1 278 ? -58.349 1.064 72.579 1.00 63.22 278 SER A C 1
ATOM 2180 O O . SER A 1 278 ? -58.777 -0.037 72.232 1.00 63.22 278 SER A O 1
ATOM 2182 N N . GLU A 1 279 ? -58.668 1.676 73.724 1.00 43.88 279 GLU A N 1
ATOM 2183 C CA . GLU A 1 279 ? -59.789 1.289 74.600 1.00 43.88 279 GLU A CA 1
ATOM 2184 C C . GLU A 1 279 ? -61.143 1.392 73.885 1.00 43.88 279 GLU A C 1
ATOM 2186 O O . GLU A 1 279 ? -61.308 2.310 73.043 1.00 43.88 279 GLU A O 1
#

Sequence (279 aa):
MDFDAVADELYGRPREEFIRRRNALAAEAADAKLAARIKALRKPTLAAWLVNRLARERPDDLAELTRLGEQLRAAHEELAGERLRTLSVGRREAVDALTLATREIGRNAGLGVSDVVADQVHDTLQAALAGGDAAELVVAGRLATALDPSDAQQWLTAGTMPPERPRPEPRGQPRPSRSTENTDELRRRREERERVEREAETARERRDTAAETLAEARTRAREATDEVNTLRAKLVKAQRYEKLARNAVRAAQLELGTAEREAENAERALRRHERPPSE

Foldseek 3Di:
DDLLVLLLVLLQDDLVCNVVSLQVVLVVDPDVVSSVSSNPQARADLLLSLLLNCLVVPVPLLVVLLVLLVQLVVCVVVVVVVSNVVSVVVNVVSLVVSLVVSCVVCVVSVHHQDPVSSVLNSQLSLLLSPPDPSSVCSNSSNHRYRDGNVCNVVVVPDPDDDDDDDDDDDDDDDDDDDDDDDVVVVVVVVVVVVVVVVVVVVVVVVVVVVVVVVVVVVVVVVVVVVVVVVVVVVVVVVVVVVVVVVVVVVVVVVVVVVVVVVVVVVVVVVVVVPDDDDD

pLDDT: mean 83.59, std 18.08, range [30.09, 98.56]

Radius of gyration: 36.45 Å; chains: 1; bounding box: 111×46×121 Å